Protein AF-0000000078817363 (afdb_homodimer)

Sequence (354 aa):
MKIIINKKKISNYTERVFSDIFVLKSKYIKILKTKADKSNNKSYRILFHKNNSHLTHEMMICFKKNAVVPVHKHPGKRSESYHIVEGSMDVYFFKDNGKPIGYISLSKKNNQIFYRLSSSKFHLLVPTSEYLIYHETVTGPFLSKADIIYPKWSANFNEISKINSFIKKNKNVIKKLMKIIINKKKISNYTERVFSDIFVLKSKYIKILKTKADKSNNKSYRILFHKNNSHLTHEMMICFKKNAVVPVHKHPGKRSESYHIVEGSMDVYFFKDNGKPIGYISLSKKNNQIFYRLSSSKFHLLVPTSEYLIYHETVTGPFLSKADIIYPKWSANFNEISKINSFIKKNKNVIKKL

Nearest PDB structures (foldseek):
  1znp-assembly4_D  TM=7.739E-01  e=1.906E-06  Agrobacterium fabrum str. C58
  3loi-assembly1_A  TM=6.855E-01  e=3.371E-07  Branchiostoma belcheri tsingtauense
  4yrd-assembly1_A  TM=8.209E-01  e=4.803E-06  Staphylococcus aureus subsp. aureus Mu50
  4qm9-assembly2_B  TM=6.863E-01  e=6.363E-07  Bacillus subtilis subsp. subtilis str. 168
  2zkl-assembly1_A-2  TM=8.229E-01  e=3.049E-05  Staphylococcus aureus

InterPro domains:
  IPR011051 RmlC-like cupin domain superfamily [SSF51182] (39-100)
  IPR014710 RmlC-like jelly roll fold [G3DSA:2.60.120.10] (22-111)
  IPR027565 Cupin fold metalloprotein, WbuC family [TIGR04366] (24-154)
  IPR046058 Cupin fold metalloprotein WbuC, cupin domain [PF19480] (26-100)

Foldseek 3Di:
DPPPPPPPPPPLAEEEDEDPDDDDDVVVVVVQCVSLVVHPLSKHKYWHDDDLADFKTKMKMKHFAWRWDAWKWFDDQKKKKKFWDDAKKKKWWADLVRHTPAIEIADVVVPRGMDMDGHGITMTIHGDDRMTIIMMMMGDRDDDPNRMDGHPVRVVSPTPVVVVVVCVVCVVPHYYD/DPPPPPPPPPPLAEEEDEDPDDDDDVVVVVVQCVSLVVDPLSKHKYWHDDDLADFKTKIKMKHFAWRWDAWKWFDDQKKKKKFWDDAKKKKWWADLVRHTPAIEIADVVVPRGMDMDGHGITMTIHGDDRMTIIMMMMGDRDDDPNRMDGHPVRVVSPTPVVVVVVCVVCVVPHYYD

Radius of gyration: 21.71 Å; Cα contacts (8 Å, |Δi|>4): 810; chains: 2; bounding box: 82×61×51 Å

Organism: Pelagibacter ubique (strain HTCC1062) (NCBI:txid335992)

pLDDT: mean 92.33, std 15.41, range [27.59, 98.94]

Secondary structure (DSSP, 8-state):
-----------TTEEE---SEEE--HHHHHHHHHHHHHSTTSEEEEE-SSSTT-SEEEEEEEEETT--PPPBB--TT--EEEEEEESEEEEEEE-TTS-EEEEEEEETTTTB-EEEE-S--EEEEEE-SSEEEEEEEEE----SGGGSB--GGGTTTTSHHHHHHHHHHTTTT--B-/-----------TTEEE---SEEE--HHHHHHHHHHHHHSTTSEEEEE-SSSTT-SEEEEEEEEETT--PPPBB--TT--EEEEEEESEEEEEEE-TTS-EEEEEEEETTTTB-EEEE-S--EEEEEE-SSEEEEEEEEE----SGGGSB--GGGTTTTSHHHHHHHHHHTTTT--B-

Solvent-accessible surface area (backbone atoms only — not comparable to full-atom values): 18510 Å² total; per-residue (Å²): 133,83,80,76,75,78,74,73,79,70,61,85,41,56,47,72,65,58,49,52,73,37,65,50,48,61,67,56,56,52,48,30,52,57,44,10,72,71,26,93,66,23,28,19,34,41,31,51,40,86,52,51,74,40,45,48,38,38,32,44,36,22,34,31,54,66,33,66,51,70,53,30,27,41,63,67,82,32,35,41,31,46,35,62,74,41,50,27,32,36,40,35,33,28,46,96,87,62,49,63,65,19,27,45,69,38,20,70,89,78,49,20,38,36,38,37,35,51,43,60,44,37,33,33,60,39,53,71,27,69,52,21,31,31,40,36,39,35,43,37,54,53,86,54,74,75,52,49,46,67,59,74,91,53,69,71,51,73,42,51,68,49,45,49,49,52,49,62,75,38,49,90,60,47,39,80,106,134,84,81,74,75,76,74,72,80,70,62,85,41,56,45,74,66,56,48,52,73,38,66,51,48,61,66,55,56,52,49,30,52,56,44,10,72,71,26,92,67,24,27,17,35,40,31,50,40,85,50,51,72,39,44,48,37,37,32,44,37,23,33,31,53,65,34,64,52,70,54,30,28,39,64,67,82,31,35,41,31,45,34,62,73,40,48,26,32,36,40,35,34,28,46,96,87,62,50,64,68,21,28,45,68,37,19,69,90,77,48,21,39,36,37,37,35,50,43,60,45,35,34,33,58,38,52,70,27,69,52,23,30,31,41,38,39,35,41,38,54,52,85,53,73,76,51,50,45,68,59,74,91,52,68,71,49,75,41,52,66,49,45,50,49,52,48,62,76,37,50,90,62,47,38,80,105

Structure (mmCIF, N/CA/C/O backbone):
data_AF-0000000078817363-model_v1
#
loop_
_entity.id
_entity.type
_entity.pdbx_description
1 polymer 'Glucose-6-phosphate isomerase-like protein'
#
loop_
_atom_site.group_PDB
_atom_site.id
_atom_site.type_symbol
_atom_site.label_atom_id
_atom_site.label_alt_id
_atom_site.label_comp_id
_atom_site.label_asym_id
_atom_site.label_entity_id
_atom_site.label_seq_id
_atom_site.pdbx_PDB_ins_code
_atom_site.Cartn_x
_atom_site.Cartn_y
_atom_site.Cartn_z
_atom_site.occupancy
_atom_site.B_iso_or_equiv
_atom_site.auth_seq_id
_atom_site.auth_comp_id
_atom_site.auth_asym_id
_atom_site.auth_atom_id
_atom_site.pdbx_PDB_model_num
ATOM 1 N N . MET A 1 1 ? 45.188 -21.25 5.051 1 27.97 1 MET A N 1
ATOM 2 C CA . MET A 1 1 ? 43.844 -21.359 5.605 1 27.97 1 MET A CA 1
ATOM 3 C C . MET A 1 1 ? 42.812 -20.719 4.672 1 27.97 1 MET A C 1
ATOM 5 O O . MET A 1 1 ? 42.906 -19.531 4.383 1 27.97 1 MET A O 1
ATOM 9 N N . LYS A 1 2 ? 42.281 -21.547 3.709 1 30.83 2 LYS A N 1
ATOM 10 C CA . LYS A 1 2 ? 41.469 -21.156 2.568 1 30.83 2 LYS A CA 1
ATOM 11 C C . LYS A 1 2 ? 40.125 -20.594 3.023 1 30.83 2 LYS A C 1
ATOM 13 O O . LYS A 1 2 ? 39.344 -21.266 3.711 1 30.83 2 LYS A O 1
ATOM 18 N N . ILE A 1 3 ? 40 -19.281 3.158 1 28.52 3 ILE A N 1
ATOM 19 C CA . ILE A 1 3 ? 38.781 -18.609 3.602 1 28.52 3 ILE A CA 1
ATOM 20 C C . ILE A 1 3 ? 37.625 -19.016 2.719 1 28.52 3 ILE A C 1
ATOM 22 O O . ILE A 1 3 ? 37.625 -18.781 1.51 1 28.52 3 ILE A O 1
ATOM 26 N N . ILE A 1 4 ? 36.875 -20.062 2.99 1 27.59 4 ILE A N 1
ATOM 27 C CA . ILE A 1 4 ? 35.688 -20.516 2.277 1 27.59 4 ILE A CA 1
ATOM 28 C C . ILE A 1 4 ? 34.594 -19.453 2.42 1 27.59 4 ILE A C 1
ATOM 30 O O . ILE A 1 4 ? 34.094 -19.219 3.521 1 27.59 4 ILE A O 1
ATOM 34 N N . ILE A 1 5 ? 34.625 -18.453 1.62 1 29.95 5 ILE A N 1
ATOM 35 C CA . ILE A 1 5 ? 33.531 -17.5 1.539 1 29.95 5 ILE A CA 1
ATOM 36 C C . ILE A 1 5 ? 32.219 -18.219 1.197 1 29.95 5 ILE A C 1
ATOM 38 O O . ILE A 1 5 ? 32.156 -18.922 0.181 1 29.95 5 ILE A O 1
ATOM 42 N N . ASN A 1 6 ? 31.516 -18.75 2.146 1 29.75 6 ASN A N 1
ATOM 43 C CA . ASN A 1 6 ? 30.188 -19.328 1.974 1 29.75 6 ASN A CA 1
ATOM 44 C C . ASN A 1 6 ? 29.312 -18.453 1.084 1 29.75 6 ASN A C 1
ATOM 46 O O . ASN A 1 6 ? 28.969 -17.328 1.458 1 29.75 6 ASN A O 1
ATOM 50 N N . LYS A 1 7 ? 29.422 -18.516 -0.134 1 32.06 7 LYS A N 1
ATOM 51 C CA . LYS A 1 7 ? 28.578 -17.844 -1.127 1 32.06 7 LYS A CA 1
ATOM 52 C C . LYS A 1 7 ? 27.109 -18.156 -0.897 1 32.06 7 LYS A C 1
ATOM 54 O O . LYS A 1 7 ? 26.609 -19.203 -1.316 1 32.06 7 LYS A O 1
ATOM 59 N N . LYS A 1 8 ? 26.594 -18.016 0.281 1 36.94 8 LYS A N 1
ATOM 60 C CA . LYS A 1 8 ? 25.141 -18.094 0.356 1 36.94 8 LYS A CA 1
ATOM 61 C C . LYS A 1 8 ? 24.484 -17.484 -0.874 1 36.94 8 LYS A C 1
ATOM 63 O O . LYS A 1 8 ? 24.797 -16.344 -1.241 1 36.94 8 LYS A O 1
ATOM 68 N N . LYS A 1 9 ? 23.75 -18.188 -1.74 1 37 9 LYS A N 1
ATOM 69 C CA . LYS A 1 9 ? 22.984 -17.938 -2.963 1 37 9 LYS A CA 1
ATOM 70 C C . LYS A 1 9 ? 22.078 -16.719 -2.816 1 37 9 LYS A C 1
ATOM 72 O O . LYS A 1 9 ? 21.156 -16.719 -2.012 1 37 9 LYS A O 1
ATOM 77 N N . ILE A 1 10 ? 22.406 -15.461 -2.711 1 40.78 10 ILE A N 1
ATOM 78 C CA . ILE A 1 10 ? 21.625 -14.242 -2.873 1 40.78 10 ILE A CA 1
ATOM 79 C C . ILE A 1 10 ? 20.5 -14.469 -3.895 1 40.78 10 ILE A C 1
ATOM 81 O O . ILE A 1 10 ? 20.766 -14.867 -5.031 1 40.78 10 ILE A O 1
ATOM 85 N N . SER A 1 11 ? 19.359 -14.984 -3.574 1 52.22 11 SER A N 1
ATOM 86 C CA . SER A 1 11 ? 18.312 -15.156 -4.566 1 52.22 11 SER A CA 1
ATOM 87 C C . SER A 1 11 ? 18.328 -14.039 -5.602 1 52.22 11 SER A C 1
ATOM 89 O O . SER A 1 11 ? 18.391 -12.859 -5.246 1 52.22 11 SER A O 1
ATOM 91 N N . ASN A 1 12 ? 18.766 -14.211 -6.758 1 70.38 12 ASN A N 1
ATOM 92 C CA . ASN A 1 12 ? 18.984 -13.359 -7.922 1 70.38 12 ASN A CA 1
ATOM 93 C C . ASN A 1 12 ? 17.703 -12.625 -8.328 1 70.38 12 ASN A C 1
ATOM 95 O O . ASN A 1 12 ? 17.703 -11.836 -9.266 1 70.38 12 ASN A O 1
ATOM 99 N N . TYR A 1 13 ? 16.625 -12.766 -7.391 1 90.19 13 TYR A N 1
ATOM 100 C CA . TYR A 1 13 ? 15.398 -12.172 -7.902 1 90.19 13 TYR A CA 1
ATOM 101 C C . TYR A 1 13 ? 14.812 -11.18 -6.902 1 90.19 13 TYR A C 1
ATOM 103 O O . TYR A 1 13 ? 13.656 -10.781 -7.023 1 90.19 13 TYR A O 1
ATOM 111 N N . THR A 1 14 ? 15.633 -10.914 -5.867 1 94.25 14 THR A N 1
ATOM 112 C CA . THR A 1 14 ? 15.148 -10.008 -4.836 1 94.25 14 THR A CA 1
ATOM 113 C C . THR A 1 14 ? 16.266 -9.117 -4.32 1 94.25 14 THR A C 1
ATOM 115 O O . THR A 1 14 ? 17.422 -9.555 -4.215 1 94.25 14 THR A O 1
ATOM 118 N N . GLU A 1 15 ? 16 -7.875 -4.062 1 95.25 15 GLU A N 1
ATOM 119 C CA . GLU A 1 15 ? 16.906 -6.957 -3.387 1 95.25 15 GLU A CA 1
ATOM 120 C C . GLU A 1 15 ? 16.172 -6.121 -2.342 1 95.25 15 GLU A C 1
ATOM 122 O O . GLU A 1 15 ? 15.047 -5.676 -2.576 1 95.25 15 GLU A O 1
ATOM 127 N N . ARG A 1 16 ? 16.812 -5.898 -1.215 1 96.5 16 ARG A N 1
ATOM 128 C CA . ARG A 1 16 ? 16.266 -5.016 -0.188 1 96.5 16 ARG A CA 1
ATOM 129 C C . ARG A 1 16 ? 16.906 -3.635 -0.262 1 96.5 16 ARG A C 1
ATOM 131 O O . ARG A 1 16 ? 18.141 -3.514 -0.222 1 96.5 16 ARG A O 1
ATOM 138 N N . VAL A 1 17 ? 16.109 -2.6 -0.452 1 95.5 17 VAL A N 1
ATOM 139 C CA . VAL A 1 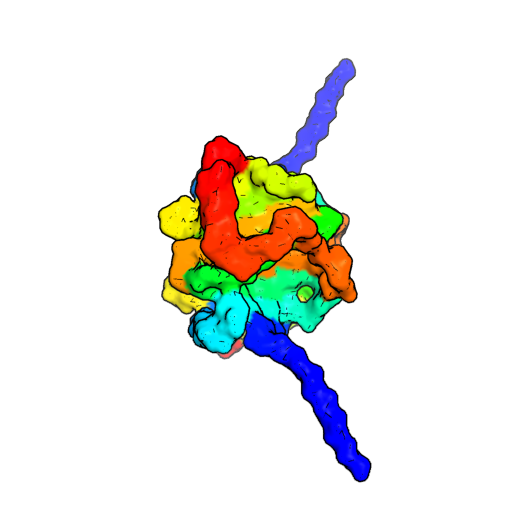17 ? 16.594 -1.227 -0.525 1 95.5 17 VAL A CA 1
ATOM 140 C C . VAL A 1 17 ? 16.031 -0.414 0.639 1 95.5 17 VAL A C 1
ATOM 142 O O . VAL A 1 17 ? 15.414 0.636 0.431 1 95.5 17 VAL A O 1
ATOM 145 N N . PHE A 1 18 ? 16.359 -0.751 1.776 1 96.31 18 PHE A N 1
ATOM 146 C CA . PHE A 1 18 ? 15.844 -0.1 2.973 1 96.31 18 PHE A CA 1
ATOM 147 C C . PHE A 1 18 ? 16.484 1.265 3.172 1 96.31 18 PHE A C 1
ATOM 149 O O . PHE A 1 18 ? 17.703 1.406 3.039 1 96.31 18 PHE A O 1
ATOM 156 N N . SER A 1 19 ? 15.75 2.279 3.473 1 96.38 19 SER A N 1
ATOM 157 C CA . SER A 1 19 ? 16.156 3.611 3.906 1 96.38 19 SER A CA 1
ATOM 158 C C . SER A 1 19 ? 15.086 4.258 4.781 1 96.38 19 SER A C 1
ATOM 160 O O . SER A 1 19 ? 13.938 3.826 4.777 1 96.38 19 SER A O 1
ATOM 162 N N . ASP A 1 20 ? 15.438 5.234 5.539 1 96.62 20 ASP A N 1
ATOM 163 C CA . ASP A 1 20 ? 14.469 5.926 6.387 1 96.62 20 ASP A CA 1
ATOM 164 C C . ASP A 1 20 ? 13.359 6.559 5.547 1 96.62 20 ASP A C 1
ATOM 166 O O . ASP A 1 20 ? 12.18 6.402 5.855 1 96.62 20 ASP A O 1
ATOM 170 N N . ILE A 1 21 ? 13.773 7.266 4.543 1 97.5 21 ILE A N 1
ATOM 171 C CA . ILE A 1 21 ? 12.859 7.832 3.559 1 97.5 21 ILE A CA 1
ATOM 172 C C . ILE A 1 21 ? 13.164 7.25 2.18 1 97.5 21 ILE A C 1
ATOM 174 O O . ILE A 1 21 ? 14.211 7.531 1.598 1 97.5 21 ILE A O 1
ATOM 178 N N . PHE A 1 22 ? 12.273 6.453 1.663 1 97.81 22 PHE A N 1
ATOM 179 C CA . PHE A 1 22 ? 12.453 5.883 0.333 1 97.81 22 PHE A CA 1
ATOM 180 C C . PHE A 1 22 ? 11.461 6.492 -0.653 1 97.81 22 PHE A C 1
ATOM 182 O O . PHE A 1 22 ? 10.273 6.621 -0.349 1 97.81 22 PHE A O 1
ATOM 189 N N . VAL A 1 23 ? 11.891 6.84 -1.771 1 97.06 23 VAL A N 1
ATOM 190 C CA . VAL A 1 23 ? 11.039 7.297 -2.865 1 97.06 23 VAL A CA 1
ATOM 191 C C . VAL A 1 23 ? 11.25 6.418 -4.09 1 97.06 23 VAL A C 1
ATOM 193 O O . VAL A 1 23 ? 12.391 6.168 -4.492 1 97.06 23 VAL A O 1
ATOM 196 N N . LEU A 1 24 ? 10.227 5.934 -4.637 1 96 24 LEU A N 1
ATOM 197 C CA . LEU A 1 24 ? 10.32 5.137 -5.855 1 96 24 LEU A CA 1
ATOM 198 C C . LEU A 1 24 ? 10.625 6.016 -7.062 1 96 24 LEU A C 1
ATOM 200 O O . LEU A 1 24 ? 9.711 6.562 -7.684 1 96 24 LEU A O 1
ATOM 204 N N . LYS A 1 25 ? 11.805 6.0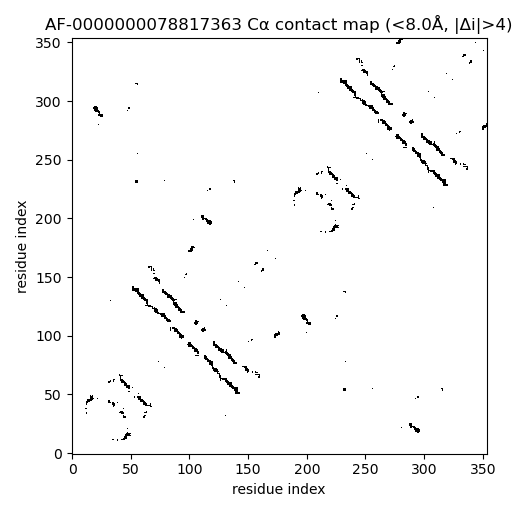74 -7.406 1 94.19 25 LYS A N 1
ATOM 205 C CA .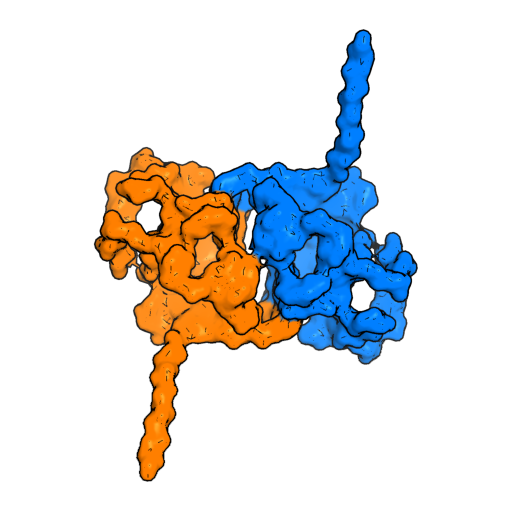 LYS A 1 25 ? 12.219 6.805 -8.602 1 94.19 25 LYS A CA 1
ATOM 206 C C . LYS A 1 25 ? 12.078 5.945 -9.852 1 94.19 25 LYS A C 1
ATOM 208 O O . LYS A 1 25 ? 12.016 4.715 -9.766 1 94.19 25 LYS A O 1
ATOM 213 N N . SER A 1 26 ? 12.094 6.566 -10.977 1 94.06 26 SER A N 1
ATOM 214 C CA . SER A 1 26 ? 11.906 5.895 -12.258 1 94.06 26 SER A CA 1
ATOM 215 C C . SER A 1 26 ? 13 4.867 -12.508 1 94.06 26 SER A C 1
ATOM 217 O O . SER A 1 26 ? 12.773 3.855 -13.172 1 94.06 26 SER A O 1
ATOM 219 N N . LYS A 1 27 ? 14.133 5.137 -11.992 1 94.56 27 LYS A N 1
ATOM 220 C CA . LYS A 1 27 ? 15.242 4.207 -12.188 1 94.56 27 LYS A CA 1
ATOM 221 C C . LYS A 1 27 ? 14.906 2.822 -11.641 1 94.56 27 LYS A C 1
ATOM 223 O O . LYS A 1 27 ? 15.336 1.81 -12.195 1 94.56 27 LYS A O 1
ATOM 228 N N . TYR A 1 28 ? 14.164 2.777 -10.602 1 95.69 28 TYR A N 1
ATOM 229 C CA . TYR A 1 28 ? 13.82 1.495 -10 1 95.69 28 TYR A CA 1
ATOM 230 C C . TYR A 1 28 ? 12.859 0.713 -10.891 1 95.69 28 TYR A C 1
ATOM 232 O O . TYR A 1 28 ? 12.906 -0.519 -10.93 1 95.69 28 TYR A O 1
ATOM 240 N N . ILE A 1 29 ? 12.023 1.437 -11.602 1 96.81 29 ILE A N 1
ATOM 241 C CA . ILE A 1 29 ? 11.133 0.783 -12.555 1 96.81 29 ILE A CA 1
ATOM 242 C C . ILE A 1 29 ? 11.945 0.113 -13.656 1 96.81 29 ILE A C 1
ATOM 244 O O . ILE A 1 29 ? 11.68 -1.03 -14.031 1 96.81 29 ILE A O 1
ATOM 248 N N . LYS A 1 30 ? 12.93 0.814 -14.125 1 96.75 30 LYS A N 1
ATOM 249 C CA . LYS A 1 30 ? 13.812 0.269 -15.148 1 96.75 30 LYS A CA 1
ATOM 250 C C . LYS A 1 30 ? 14.578 -0.947 -14.625 1 96.75 30 LYS A C 1
ATOM 252 O O . LYS A 1 30 ? 14.688 -1.959 -15.32 1 96.75 30 LYS A O 1
ATOM 257 N N . ILE A 1 31 ? 15.039 -0.845 -13.43 1 96.94 31 ILE A N 1
ATOM 258 C CA . ILE A 1 31 ? 15.789 -1.934 -12.805 1 96.94 31 ILE A CA 1
ATOM 259 C C . ILE A 1 31 ? 14.891 -3.16 -12.672 1 96.94 31 ILE A C 1
ATOM 261 O O . ILE A 1 31 ? 15.305 -4.277 -12.984 1 96.94 31 ILE A O 1
ATOM 265 N N . LEU A 1 32 ? 13.703 -2.979 -12.25 1 98.06 32 LEU A N 1
ATOM 266 C CA . LEU A 1 32 ? 12.75 -4.066 -12.078 1 98.06 32 LEU A CA 1
ATOM 267 C C . LEU A 1 32 ? 12.531 -4.816 -13.383 1 98.06 32 LEU A C 1
ATOM 269 O O . LEU A 1 32 ? 12.625 -6.047 -13.422 1 98.06 32 LEU A O 1
ATOM 273 N N . LYS A 1 33 ? 12.312 -4.07 -14.414 1 97.75 33 LYS A N 1
ATOM 274 C CA . LYS A 1 33 ? 12.047 -4.684 -15.711 1 97.75 33 LYS A CA 1
ATOM 275 C C . LYS A 1 33 ? 13.281 -5.414 -16.234 1 97.75 33 LYS A C 1
ATOM 277 O O . LYS A 1 33 ? 13.195 -6.566 -16.656 1 97.75 33 LYS A O 1
ATOM 282 N N . THR A 1 34 ? 14.422 -4.789 -16.141 1 97.81 34 THR A N 1
ATOM 283 C CA . THR A 1 34 ? 15.664 -5.359 -16.641 1 97.81 34 THR A CA 1
ATOM 284 C C . THR A 1 34 ? 16.016 -6.648 -15.898 1 97.81 34 THR A C 1
ATOM 286 O O . THR A 1 34 ? 16.375 -7.652 -16.516 1 97.81 34 THR A O 1
ATOM 289 N N . LYS A 1 35 ? 15.875 -6.625 -14.633 1 97.56 35 LYS A N 1
ATOM 290 C CA . LYS A 1 35 ? 16.234 -7.789 -13.828 1 97.56 35 LYS A CA 1
ATOM 291 C C . LYS A 1 35 ? 15.211 -8.906 -13.992 1 97.56 35 LYS A C 1
ATOM 293 O O . LYS A 1 35 ? 15.57 -10.086 -14 1 97.56 35 LYS A O 1
ATOM 298 N N . ALA A 1 36 ? 13.969 -8.555 -14.102 1 97.5 36 ALA A N 1
ATOM 299 C CA . ALA A 1 36 ? 12.953 -9.57 -14.367 1 97.5 36 ALA A CA 1
ATOM 300 C C . ALA A 1 36 ? 13.219 -10.273 -15.695 1 97.5 36 ALA A C 1
ATOM 302 O O . ALA A 1 36 ? 13.062 -11.492 -15.805 1 97.5 36 ALA A O 1
ATOM 303 N N . ASP A 1 37 ? 13.656 -9.523 -16.688 1 96.5 37 ASP A N 1
ATOM 304 C CA . ASP A 1 37 ? 13.977 -10.07 -18 1 96.5 37 ASP A CA 1
ATOM 305 C C . ASP A 1 37 ? 15.094 -11.102 -17.922 1 96.5 37 ASP A C 1
ATOM 307 O O . ASP A 1 37 ? 15.125 -12.055 -18.688 1 96.5 37 ASP A O 1
ATOM 311 N N . LYS A 1 38 ? 15.953 -10.914 -16.984 1 95.38 38 LYS A N 1
ATOM 312 C CA . LYS A 1 38 ? 17.156 -11.742 -16.906 1 95.38 38 LYS A CA 1
ATOM 313 C C . LYS A 1 38 ? 16.969 -12.875 -15.906 1 95.38 38 LYS A C 1
ATOM 315 O O . LYS A 1 38 ? 17.828 -13.758 -15.797 1 95.38 38 LYS A O 1
ATOM 320 N N . SER A 1 39 ? 15.93 -12.789 -15.203 1 94.38 39 SER A N 1
ATOM 321 C CA . SER A 1 39 ? 15.727 -13.773 -14.148 1 94.38 39 SER A CA 1
ATOM 322 C C . SER A 1 39 ? 15.141 -15.07 -14.703 1 94.38 39 SER A C 1
ATOM 324 O O . SER A 1 39 ? 14.383 -15.047 -15.672 1 94.38 39 SER A O 1
ATOM 326 N N . ASN A 1 40 ? 15.406 -16.156 -14.07 1 90.94 40 ASN A N 1
ATOM 327 C CA . ASN A 1 40 ? 14.914 -17.469 -14.5 1 90.94 40 ASN A CA 1
ATOM 328 C C . ASN A 1 40 ? 13.414 -17.609 -14.258 1 90.94 40 ASN A C 1
ATOM 330 O O . ASN A 1 40 ? 12.703 -18.25 -15.039 1 90.94 40 ASN A O 1
ATOM 334 N N . ASN A 1 41 ? 12.93 -16.984 -13.25 1 91.38 41 ASN A N 1
ATOM 335 C CA . ASN A 1 41 ? 11.516 -17.125 -12.898 1 91.38 41 ASN A CA 1
ATOM 336 C C . ASN A 1 41 ? 10.688 -15.977 -13.469 1 91.38 41 ASN A C 1
ATOM 338 O O . ASN A 1 41 ? 9.508 -15.836 -13.141 1 91.38 41 ASN A O 1
ATOM 342 N N . LYS A 1 42 ? 11.367 -15.07 -14.219 1 95.69 42 LYS A N 1
ATOM 343 C CA . LYS A 1 42 ? 10.703 -13.992 -14.953 1 95.69 42 LYS A CA 1
ATOM 344 C C . LYS A 1 42 ? 10.109 -12.961 -14 1 95.69 42 LYS A C 1
ATOM 346 O O . LYS A 1 42 ? 9.031 -12.422 -14.258 1 95.69 42 LYS A O 1
ATOM 351 N N . SER A 1 43 ? 10.789 -12.812 -12.859 1 97.31 43 SER A N 1
ATOM 352 C CA . SER A 1 43 ? 10.297 -11.852 -11.875 1 97.31 43 SER A CA 1
ATOM 353 C C . SER A 1 43 ? 11.453 -11.211 -11.109 1 97.31 43 SER A C 1
ATOM 355 O O . SER A 1 43 ? 12.578 -11.703 -11.141 1 97.31 43 SER A O 1
ATOM 357 N N . TYR A 1 44 ? 11.188 -10.125 -10.562 1 97.94 44 TYR A N 1
ATOM 358 C CA . TYR A 1 44 ? 12.109 -9.453 -9.656 1 97.94 44 TYR A CA 1
ATOM 359 C C . TYR A 1 44 ? 11.359 -8.578 -8.664 1 97.94 44 TYR A C 1
ATOM 361 O O . TYR A 1 44 ? 10.32 -7.996 -9 1 97.94 44 TYR A O 1
ATOM 369 N N . ARG A 1 45 ? 11.883 -8.531 -7.465 1 98.12 45 ARG A N 1
ATOM 370 C CA . ARG A 1 45 ? 11.195 -7.723 -6.465 1 98.12 45 ARG A CA 1
ATOM 371 C C . ARG A 1 45 ? 12.18 -6.887 -5.656 1 98.12 45 ARG A C 1
ATOM 373 O O . ARG A 1 45 ? 13.297 -7.332 -5.387 1 98.12 45 ARG A O 1
ATOM 380 N N . ILE A 1 46 ? 11.805 -5.723 -5.324 1 98 46 ILE A N 1
ATOM 381 C CA . ILE A 1 46 ? 12.508 -4.816 -4.422 1 98 46 ILE A CA 1
ATOM 382 C C . ILE A 1 46 ? 11.742 -4.707 -3.105 1 98 46 ILE A C 1
ATOM 384 O O . ILE A 1 46 ? 10.547 -4.398 -3.1 1 98 46 ILE A O 1
ATOM 388 N N . LEU A 1 47 ? 12.422 -4.965 -1.998 1 98.12 47 LEU A N 1
ATOM 389 C CA . LEU A 1 47 ? 11.82 -4.926 -0.669 1 98.12 47 LEU A CA 1
ATOM 390 C C . LEU A 1 47 ? 12.148 -3.613 0.036 1 98.12 47 LEU A C 1
ATOM 392 O O . LEU A 1 47 ? 13.305 -3.189 0.065 1 98.12 47 LEU A O 1
ATOM 396 N N . PHE A 1 48 ? 11.117 -3.029 0.686 1 98.31 48 PHE A N 1
ATOM 397 C CA . PHE A 1 48 ? 11.32 -1.724 1.302 1 98.31 48 PHE A CA 1
ATOM 398 C C . PHE A 1 48 ? 11.445 -1.854 2.814 1 98.31 48 PHE A C 1
ATOM 400 O O . PHE A 1 48 ? 11.883 -0.917 3.488 1 98.31 48 PHE A O 1
ATOM 407 N N . HIS A 1 49 ? 10.969 -2.973 3.377 1 97.81 49 HIS A N 1
ATOM 408 C CA . HIS A 1 49 ? 11 -3.152 4.824 1 97.81 49 HIS A CA 1
ATOM 409 C C . HIS A 1 49 ? 12.383 -3.588 5.301 1 97.81 49 HIS A C 1
ATOM 411 O O . HIS A 1 49 ? 13.133 -4.219 4.551 1 97.81 49 HIS A O 1
ATOM 417 N N . LYS A 1 50 ? 12.68 -3.312 6.527 1 96.56 50 LYS A N 1
ATOM 418 C CA . LYS A 1 50 ? 14.031 -3.443 7.078 1 96.56 50 LYS A CA 1
ATOM 419 C C . LYS A 1 50 ? 14.461 -4.906 7.125 1 96.56 50 LYS A C 1
ATOM 421 O O . LYS A 1 50 ? 15.625 -5.223 6.844 1 96.56 50 LYS A O 1
ATOM 426 N N . ASN A 1 51 ? 13.625 -5.754 7.566 1 96.56 51 ASN A N 1
ATOM 427 C CA . ASN A 1 51 ? 13.898 -7.184 7.699 1 96.56 51 ASN A CA 1
ATOM 428 C C . ASN A 1 51 ? 12.609 -7.992 7.793 1 96.56 51 ASN A C 1
ATOM 430 O O . ASN A 1 51 ? 11.516 -7.43 7.73 1 96.56 51 ASN A O 1
ATOM 434 N N . ASN A 1 52 ? 12.781 -9.242 7.953 1 96.5 52 ASN A N 1
ATOM 435 C CA . ASN A 1 52 ? 11.625 -10.133 7.898 1 96.5 52 ASN A CA 1
ATOM 436 C C . ASN A 1 52 ? 10.789 -10.039 9.172 1 96.5 52 ASN A C 1
ATOM 438 O O . ASN A 1 52 ? 9.664 -10.531 9.219 1 96.5 52 ASN A O 1
ATOM 442 N N . SER A 1 53 ? 11.258 -9.391 10.188 1 96.75 53 SER A N 1
ATOM 443 C CA . SER A 1 53 ? 10.531 -9.273 11.453 1 96.75 53 SER A CA 1
ATOM 444 C C . SER A 1 53 ? 9.609 -8.062 11.453 1 96.75 53 SER A C 1
ATOM 446 O O . SER A 1 53 ? 8.758 -7.926 12.336 1 96.75 53 SER A O 1
ATOM 448 N N . HIS A 1 54 ? 9.812 -7.184 10.484 1 97.25 54 HIS A N 1
ATOM 449 C CA . HIS A 1 54 ? 8.953 -6.008 10.43 1 97.25 54 HIS A CA 1
ATOM 450 C C . HIS A 1 54 ? 7.492 -6.402 10.25 1 97.25 54 HIS A C 1
ATOM 452 O O . HIS A 1 54 ? 7.188 -7.363 9.539 1 97.25 54 HIS A O 1
ATOM 458 N N . LEU A 1 55 ? 6.617 -5.574 10.703 1 97.38 55 LEU A N 1
ATOM 459 C CA . LEU A 1 55 ? 5.211 -5.953 10.766 1 97.38 55 LEU A CA 1
ATOM 460 C C . LEU A 1 55 ? 4.488 -5.59 9.477 1 97.38 55 LEU A C 1
ATOM 462 O O . LEU A 1 55 ? 3.387 -6.078 9.219 1 97.38 55 LEU A O 1
ATOM 466 N N . THR A 1 56 ? 5.031 -4.73 8.734 1 98.44 56 THR A N 1
ATOM 467 C CA . THR A 1 56 ? 4.461 -4.352 7.445 1 98.44 56 THR A CA 1
ATOM 468 C C . THR A 1 56 ? 5.492 -4.512 6.332 1 98.44 56 THR A C 1
ATOM 470 O O . THR A 1 56 ? 6.469 -3.76 6.27 1 98.44 56 THR A O 1
ATOM 473 N N . HIS A 1 57 ? 5.281 -5.465 5.516 1 98.56 57 HIS A N 1
ATOM 474 C CA . HIS A 1 57 ? 6.152 -5.699 4.367 1 98.56 57 HIS A CA 1
ATOM 475 C C . HIS A 1 57 ? 5.617 -5.008 3.119 1 98.56 57 HIS A C 1
ATOM 477 O O . HIS A 1 57 ? 4.465 -5.223 2.73 1 98.56 57 HIS A O 1
ATOM 483 N N . GLU A 1 58 ? 6.398 -4.172 2.559 1 98.81 58 GLU A N 1
ATOM 484 C CA . GLU A 1 58 ? 6.086 -3.535 1.282 1 98.81 58 GLU A CA 1
ATOM 485 C C . GLU A 1 58 ? 7.176 -3.803 0.249 1 98.81 58 GLU A C 1
ATOM 487 O O . GLU A 1 58 ? 8.367 -3.756 0.568 1 98.81 58 GLU A O 1
ATOM 492 N N . MET A 1 59 ? 6.723 -4.086 -0.962 1 98.69 59 MET A N 1
ATOM 493 C CA . MET A 1 59 ? 7.648 -4.43 -2.041 1 98.69 59 MET A CA 1
ATOM 494 C C . MET A 1 59 ? 7.094 -3.988 -3.391 1 98.69 59 MET A C 1
ATOM 496 O O . MET A 1 59 ? 5.879 -3.871 -3.562 1 98.69 59 MET A O 1
ATOM 500 N N . MET A 1 60 ? 7.965 -3.67 -4.211 1 98.69 60 MET A N 1
ATOM 501 C CA . MET A 1 60 ? 7.652 -3.479 -5.625 1 98.69 60 MET A CA 1
ATOM 502 C C . MET A 1 60 ? 8.07 -4.695 -6.445 1 98.69 60 MET A C 1
ATOM 504 O O . MET A 1 60 ? 9.227 -5.125 -6.383 1 98.69 60 MET A O 1
ATOM 508 N N . ILE A 1 61 ? 7.152 -5.258 -7.207 1 98.69 61 ILE A N 1
ATOM 509 C CA . ILE A 1 61 ? 7.41 -6.512 -7.902 1 98.69 61 ILE A CA 1
ATOM 510 C C . ILE A 1 61 ? 7.145 -6.34 -9.398 1 98.69 61 ILE A C 1
ATOM 512 O O . ILE A 1 61 ? 6.164 -5.703 -9.789 1 98.69 61 ILE A O 1
ATOM 516 N N . CYS A 1 62 ? 7.992 -6.898 -10.172 1 98.69 62 CYS A N 1
ATOM 517 C CA . CYS A 1 62 ? 7.801 -6.98 -11.617 1 98.69 62 CYS A CA 1
ATOM 518 C C . CYS A 1 62 ? 7.691 -8.43 -12.07 1 98.69 62 CYS A C 1
ATOM 520 O O . CYS A 1 62 ? 8.531 -9.258 -11.727 1 98.69 62 CYS A O 1
ATOM 522 N N . PHE A 1 63 ? 6.68 -8.688 -12.797 1 98.44 63 PHE A N 1
ATOM 523 C CA . PHE A 1 63 ? 6.52 -9.961 -13.477 1 98.44 63 PHE A CA 1
ATOM 524 C C . PHE A 1 63 ? 6.477 -9.766 -14.992 1 98.44 63 PHE A C 1
ATOM 526 O O . PHE A 1 63 ? 5.848 -8.828 -15.484 1 98.44 63 PHE A O 1
ATOM 533 N N . LYS A 1 64 ? 7.148 -10.609 -15.688 1 97.12 64 LYS A N 1
ATOM 534 C CA . LYS A 1 64 ? 6.918 -10.719 -17.125 1 97.12 64 LYS A CA 1
ATOM 535 C C . LYS A 1 64 ? 5.656 -11.531 -17.422 1 97.12 64 LYS A C 1
ATOM 537 O O . LYS A 1 64 ? 5.18 -12.281 -16.562 1 97.12 64 LYS A O 1
ATOM 542 N N . LYS A 1 65 ? 5.445 -11.328 -18.734 1 91.69 65 LYS A N 1
ATOM 543 C CA . LYS A 1 65 ? 4.305 -12.133 -19.172 1 91.69 65 LYS A CA 1
ATOM 544 C C . LYS A 1 65 ? 4.613 -13.625 -19.078 1 91.69 65 LYS A C 1
ATOM 546 O O . LYS A 1 65 ? 5.742 -14.047 -19.328 1 91.69 65 LYS A O 1
ATOM 551 N N . ASN A 1 66 ? 3.916 -14.578 -18.516 1 90 66 ASN A N 1
ATOM 552 C CA . ASN A 1 66 ? 4.02 -16.031 -18.422 1 90 66 ASN A CA 1
ATOM 553 C C . ASN A 1 66 ? 4.668 -16.469 -17.109 1 90 66 ASN A C 1
ATOM 555 O O . ASN A 1 66 ? 4.906 -17.656 -16.891 1 90 66 ASN A O 1
ATOM 559 N N . ALA A 1 67 ? 5.176 -15.375 -16.406 1 95.31 67 ALA A N 1
ATOM 560 C CA . ALA A 1 67 ? 5.613 -15.758 -15.07 1 95.31 67 ALA A CA 1
ATOM 561 C C . ALA A 1 67 ? 4.535 -16.562 -14.352 1 95.31 67 ALA A C 1
ATOM 563 O O . ALA A 1 67 ? 3.342 -16.297 -14.516 1 95.31 67 ALA A O 1
ATOM 564 N N . VAL A 1 68 ? 4.992 -17.531 -13.656 1 95.62 68 VAL A N 1
ATOM 565 C CA . VAL A 1 68 ? 4.07 -18.359 -12.875 1 95.62 68 VAL A CA 1
ATOM 566 C C . VAL A 1 68 ? 4.316 -18.141 -11.391 1 95.62 68 VAL A C 1
ATOM 568 O O . VAL A 1 68 ? 5.414 -18.391 -10.891 1 95.62 68 VAL A O 1
ATOM 571 N N . VAL A 1 69 ? 3.322 -17.641 -10.711 1 94.31 69 VAL A N 1
ATOM 572 C CA . VAL A 1 69 ? 3.318 -17.516 -9.258 1 94.31 69 VAL A CA 1
ATOM 573 C C . VAL A 1 69 ? 2.529 -18.672 -8.633 1 94.31 69 VAL A C 1
ATOM 575 O O . VAL A 1 69 ? 1.365 -18.891 -8.977 1 94.31 69 VAL A O 1
ATOM 578 N N . PRO A 1 70 ? 3.139 -19.406 -7.773 1 96.31 70 PRO A N 1
ATOM 579 C CA . PRO A 1 70 ? 2.395 -20.516 -7.176 1 96.31 70 PRO A CA 1
ATOM 580 C C . PRO A 1 70 ? 1.163 -20.047 -6.398 1 96.31 70 PRO A C 1
ATOM 582 O O . PRO A 1 70 ? 1.201 -19 -5.742 1 96.31 70 PRO A O 1
ATOM 585 N N . VAL A 1 71 ? 0.114 -20.859 -6.496 1 98.06 71 VAL A N 1
ATOM 586 C CA . VAL A 1 71 ? -1.033 -20.609 -5.629 1 98.06 71 VAL A CA 1
ATOM 587 C C . VAL A 1 71 ? -0.592 -20.672 -4.168 1 98.06 71 VAL A C 1
ATOM 589 O O . VAL A 1 71 ? 0.161 -21.562 -3.77 1 98.06 71 VAL A O 1
ATOM 592 N N . HIS A 1 72 ? -1.082 -19.719 -3.369 1 98.44 72 HIS A N 1
ATOM 593 C CA . HIS A 1 72 ? -0.687 -19.719 -1.965 1 98.44 72 HIS A CA 1
ATOM 594 C C . HIS A 1 72 ? -1.676 -18.938 -1.112 1 98.44 72 HIS A C 1
ATOM 596 O O . HIS A 1 72 ? -2.604 -18.312 -1.641 1 98.44 72 HIS A O 1
ATOM 602 N N . LYS A 1 73 ? -1.546 -19.031 0.144 1 98.25 73 LYS A N 1
ATOM 603 C CA . LYS A 1 73 ? -2.227 -18.156 1.095 1 98.25 73 LYS A CA 1
ATOM 604 C C . LYS A 1 73 ? -1.341 -17.875 2.303 1 98.25 73 LYS A C 1
ATOM 606 O O . LYS A 1 73 ? -0.382 -18.594 2.568 1 98.25 73 LYS A O 1
ATOM 611 N N . HIS A 1 74 ? -1.533 -16.766 2.867 1 97.31 74 HIS A N 1
ATOM 612 C CA . HIS A 1 74 ? -0.929 -16.453 4.156 1 97.31 74 HIS A CA 1
ATOM 613 C C . HIS A 1 74 ? -1.867 -16.797 5.305 1 97.31 74 HIS A C 1
ATOM 615 O O . HIS A 1 74 ? -3.01 -16.328 5.344 1 97.31 74 HIS A O 1
ATOM 621 N N . PRO A 1 75 ? -1.428 -17.578 6.258 1 95.44 75 PRO A N 1
ATOM 622 C CA . PRO A 1 75 ? -2.314 -18.016 7.34 1 95.44 75 PRO A CA 1
ATOM 623 C C . PRO A 1 75 ? -2.613 -16.891 8.336 1 95.44 75 PRO A C 1
ATOM 625 O O . PRO A 1 75 ? -1.891 -15.898 8.383 1 95.44 75 PRO A O 1
ATOM 628 N N . GLY A 1 76 ? -3.703 -17.078 9.078 1 92.25 76 GLY A N 1
ATOM 629 C CA . GLY A 1 76 ? -4.051 -16.141 10.148 1 92.25 76 GLY A CA 1
ATOM 630 C C . GLY A 1 76 ? -4.781 -14.914 9.648 1 92.25 76 GLY A C 1
ATOM 631 O O . GLY A 1 76 ? -5.613 -15 8.742 1 92.25 76 GLY A O 1
ATOM 632 N N . LYS A 1 77 ? -4.512 -13.781 10.297 1 91.75 77 LYS A N 1
ATOM 633 C CA . LYS A 1 77 ? -5.246 -12.547 10.023 1 91.75 77 LYS A CA 1
ATOM 634 C C . LYS A 1 77 ? -4.434 -11.602 9.148 1 91.75 77 LYS A C 1
ATOM 636 O O . LYS A 1 77 ? -4.684 -10.391 9.133 1 91.75 77 LYS A O 1
ATOM 641 N N . ARG A 1 78 ? -3.561 -12.172 8.43 1 96.31 78 ARG A N 1
ATOM 642 C CA . ARG A 1 78 ? -2.713 -11.336 7.586 1 96.31 78 ARG A CA 1
ATOM 643 C C . ARG A 1 78 ? -3.496 -10.781 6.402 1 96.31 78 ARG A C 1
ATOM 645 O O . ARG A 1 78 ? -4.352 -11.469 5.84 1 96.31 78 ARG A O 1
ATOM 652 N N . SER A 1 79 ? -3.176 -9.586 6.098 1 98.44 79 SER A N 1
ATOM 653 C CA . SER A 1 79 ? -3.711 -9.008 4.871 1 98.44 79 SER A CA 1
ATOM 654 C C . SER A 1 79 ? -2.65 -8.945 3.777 1 98.44 79 SER A C 1
ATOM 656 O O . SER A 1 79 ? -1.452 -8.938 4.066 1 98.44 79 SER A O 1
ATOM 658 N N . GLU A 1 80 ? -3.055 -8.953 2.551 1 98.75 80 GLU A N 1
ATOM 659 C CA . GLU A 1 80 ? -2.227 -8.766 1.363 1 98.75 80 GLU A CA 1
ATOM 660 C C . GLU A 1 80 ? -2.93 -7.883 0.334 1 98.75 80 GLU A C 1
ATOM 662 O O . GLU A 1 80 ? -4.094 -8.117 -0.002 1 98.75 80 GLU A O 1
ATOM 667 N N . SER A 1 81 ? -2.275 -6.871 -0.11 1 98.94 81 SER A N 1
ATOM 668 C CA . SER A 1 81 ? -2.895 -5.992 -1.098 1 98.94 81 SER A CA 1
ATOM 669 C C . SER A 1 81 ? -1.973 -5.766 -2.291 1 98.94 81 SER A C 1
ATOM 671 O O . SER A 1 81 ? -0.754 -5.914 -2.178 1 98.94 81 SER A O 1
ATOM 673 N N . TYR A 1 82 ? -2.555 -5.504 -3.426 1 98.94 82 TYR A N 1
ATOM 674 C CA . TYR A 1 82 ? -1.861 -5.148 -4.66 1 98.94 82 TYR A CA 1
ATOM 675 C C . TYR A 1 82 ? -2.322 -3.789 -5.176 1 98.94 82 TYR A C 1
ATOM 677 O O . TYR A 1 82 ? -3.523 -3.533 -5.277 1 98.94 82 TYR A O 1
ATOM 685 N N . HIS A 1 83 ? -1.424 -2.924 -5.449 1 98.88 83 HIS A N 1
ATOM 686 C CA . HIS A 1 83 ? -1.673 -1.633 -6.078 1 98.88 83 HIS A CA 1
ATOM 687 C C . HIS A 1 83 ? -0.883 -1.489 -7.375 1 98.88 83 HIS A C 1
ATOM 689 O O . HIS A 1 83 ? 0.346 -1.396 -7.352 1 98.88 83 HIS A O 1
ATOM 695 N N . ILE A 1 84 ? -1.567 -1.379 -8.469 1 98.5 84 ILE A N 1
ATOM 696 C CA . ILE A 1 84 ? -0.962 -1.412 -9.797 1 98.5 84 ILE A CA 1
ATOM 697 C C . ILE A 1 84 ? -0.105 -0.166 -10 1 98.5 84 ILE A C 1
ATOM 699 O O . ILE A 1 84 ? -0.528 0.947 -9.68 1 98.5 84 ILE A O 1
ATOM 703 N N . VAL A 1 85 ? 1.029 -0.398 -10.484 1 97.88 85 VAL A N 1
ATOM 704 C CA . VAL A 1 85 ? 1.902 0.676 -10.945 1 97.88 85 VAL A CA 1
ATOM 705 C C . VAL A 1 85 ? 1.92 0.706 -12.477 1 97.88 85 VAL A C 1
ATOM 707 O O . VAL A 1 85 ? 1.75 1.765 -13.086 1 97.88 85 VAL A O 1
ATOM 710 N N . GLU A 1 86 ? 2.109 -0.437 -13.086 1 97.31 86 GLU A N 1
ATOM 711 C CA . GLU A 1 86 ? 2.145 -0.613 -14.539 1 97.31 86 GLU A CA 1
ATOM 712 C C . GLU A 1 86 ? 1.638 -1.997 -14.938 1 97.31 86 GLU A C 1
ATOM 714 O O . GLU A 1 86 ? 1.933 -2.988 -14.266 1 97.31 86 GLU A O 1
ATOM 719 N N . GLY A 1 87 ? 0.879 -2.018 -16.031 1 98.25 87 GLY A N 1
ATOM 720 C CA . GLY A 1 87 ? 0.418 -3.289 -16.562 1 98.25 87 GLY A CA 1
ATOM 721 C C . GLY A 1 87 ? -0.883 -3.76 -15.938 1 98.25 87 GLY A C 1
ATOM 722 O O . GLY A 1 87 ? -1.724 -2.945 -15.555 1 98.25 87 GLY A O 1
ATOM 723 N N . SER A 1 88 ? -1.085 -5.129 -16.031 1 98.62 88 SER A N 1
ATOM 724 C CA . SER A 1 88 ? -2.363 -5.688 -15.602 1 98.62 88 SER A CA 1
ATOM 725 C C . SER A 1 88 ? -2.199 -7.121 -15.102 1 98.62 88 SER A C 1
ATOM 727 O O . SER A 1 88 ? -1.199 -7.777 -15.398 1 98.62 88 SER A O 1
ATOM 729 N N . MET A 1 89 ? -3.197 -7.559 -14.344 1 98.44 89 MET A N 1
ATOM 730 C CA . MET A 1 89 ? -3.213 -8.922 -13.82 1 98.44 89 MET A CA 1
ATOM 731 C C . MET A 1 89 ? -4.641 -9.375 -13.531 1 98.44 89 MET A C 1
ATOM 733 O O . MET A 1 89 ? -5.543 -8.547 -13.391 1 98.44 89 MET A O 1
ATOM 737 N N . ASP A 1 90 ? -4.77 -10.625 -13.477 1 98.12 90 ASP A N 1
ATOM 738 C CA . ASP A 1 90 ? -5.918 -11.266 -12.844 1 98.12 90 ASP A CA 1
ATOM 739 C C . ASP A 1 90 ? -5.512 -11.969 -11.555 1 98.12 90 ASP A C 1
ATOM 741 O O . ASP A 1 90 ? -4.402 -12.5 -11.445 1 98.12 90 ASP A O 1
ATOM 745 N N . VAL A 1 91 ? -6.387 -11.93 -10.578 1 98.62 91 VAL A N 1
ATOM 746 C CA . VAL A 1 91 ? -6.199 -12.672 -9.336 1 98.62 91 VAL A CA 1
ATOM 747 C C . VAL A 1 91 ? -7.379 -13.617 -9.117 1 98.62 91 VAL A C 1
ATOM 749 O O . VAL A 1 91 ? -8.523 -13.172 -9.031 1 98.62 91 VAL A O 1
ATOM 752 N N . TYR A 1 92 ? -7.051 -14.836 -9.039 1 98.44 92 TYR A N 1
ATOM 753 C CA . TYR A 1 92 ? -8.07 -15.859 -8.812 1 98.44 92 TYR A CA 1
ATOM 754 C C . TYR A 1 92 ? -8.07 -16.328 -7.359 1 98.44 92 TYR A C 1
ATOM 756 O O . TYR A 1 92 ? -7.008 -16.5 -6.758 1 98.44 92 TYR A O 1
ATOM 764 N N . PHE A 1 93 ? -9.227 -16.562 -6.855 1 98.31 93 PHE A N 1
ATOM 765 C CA . PHE A 1 93 ? -9.375 -16.984 -5.465 1 98.31 93 PHE A CA 1
ATOM 766 C C . PHE A 1 93 ? -10.016 -18.359 -5.375 1 98.31 93 PHE A C 1
ATOM 768 O O . PHE A 1 93 ? -10.875 -18.703 -6.191 1 98.31 93 PHE A O 1
ATOM 775 N N . PHE A 1 94 ? -9.617 -19.109 -4.32 1 98.19 94 PHE A N 1
ATOM 776 C CA . PHE A 1 94 ? -10.086 -20.484 -4.188 1 98.19 94 PHE A CA 1
ATOM 777 C C . PHE A 1 94 ? -10.469 -20.797 -2.742 1 98.19 94 PHE A C 1
ATOM 779 O O . PHE A 1 94 ? -9.891 -20.234 -1.81 1 98.19 94 PHE A O 1
ATOM 786 N N . LYS A 1 95 ? -11.352 -21.719 -2.604 1 97 95 LYS A N 1
ATOM 787 C CA . LYS A 1 95 ? -11.578 -22.359 -1.316 1 97 95 LYS A CA 1
ATOM 788 C C . LYS A 1 95 ? -10.43 -23.297 -0.965 1 97 95 LYS A C 1
ATOM 790 O O . LYS A 1 95 ? -9.57 -23.578 -1.806 1 97 95 LYS A O 1
ATOM 795 N N . ASP A 1 96 ? -10.414 -23.781 0.223 1 97.62 96 ASP A N 1
ATOM 796 C CA . ASP A 1 96 ? -9.336 -24.625 0.715 1 97.62 96 ASP A CA 1
ATOM 797 C C . ASP A 1 96 ? -9.203 -25.891 -0.12 1 97.62 96 ASP A C 1
ATOM 799 O O . ASP A 1 96 ? -8.102 -26.438 -0.277 1 97.62 96 ASP A O 1
ATOM 803 N N . ASN A 1 97 ? -10.289 -26.344 -0.715 1 97 97 ASN A N 1
ATOM 804 C CA . ASN A 1 97 ? -10.281 -27.594 -1.471 1 97 97 ASN A CA 1
ATOM 805 C C . ASN A 1 97 ? -9.977 -27.344 -2.947 1 97 97 ASN A C 1
ATOM 807 O O . ASN A 1 97 ? -10.094 -28.266 -3.766 1 97 97 ASN A O 1
ATOM 811 N N . GLY A 1 98 ? -9.781 -26.078 -3.307 1 96.81 98 GLY A N 1
ATOM 812 C CA . GLY A 1 98 ? -9.383 -25.781 -4.676 1 96.81 98 GLY A CA 1
ATOM 813 C C . GLY A 1 98 ? -10.539 -25.312 -5.547 1 96.81 98 GLY A C 1
ATOM 814 O O . GLY A 1 98 ? -10.336 -24.938 -6.703 1 96.81 98 GLY A O 1
ATOM 815 N N . LYS A 1 99 ? -11.727 -25.328 -5 1 96 99 LYS A N 1
ATOM 816 C CA . LYS A 1 99 ? -12.859 -24.812 -5.758 1 96 99 LYS A CA 1
ATOM 817 C C . LYS A 1 99 ? -12.719 -23.297 -5.969 1 96 99 LYS A C 1
ATOM 819 O O . LYS A 1 99 ? -12.453 -22.562 -5.02 1 96 99 LYS A O 1
ATOM 824 N N . PRO A 1 100 ? -12.945 -22.828 -7.203 1 96.94 100 PRO A N 1
ATOM 825 C CA . PRO A 1 100 ? -12.82 -21.391 -7.445 1 96.94 100 PRO A CA 1
ATOM 826 C C . PRO A 1 100 ? -13.93 -20.578 -6.773 1 96.94 100 PRO A C 1
ATOM 828 O O . PRO A 1 100 ? -15.078 -21.031 -6.707 1 96.94 100 PRO A O 1
ATOM 831 N N . ILE A 1 101 ? -13.57 -19.469 -6.246 1 96.25 101 ILE A N 1
ATOM 832 C CA . ILE A 1 101 ? -14.5 -18.5 -5.684 1 96.25 101 ILE A CA 1
ATOM 833 C C . ILE A 1 101 ? -14.852 -17.453 -6.742 1 96.25 101 ILE A C 1
ATOM 835 O O . ILE A 1 101 ? -16.016 -17.094 -6.895 1 96.25 101 ILE A O 1
ATOM 839 N N . GLY A 1 102 ? -13.875 -17 -7.465 1 97.38 102 GLY A N 1
ATOM 840 C CA . GLY A 1 102 ? -13.961 -15.945 -8.461 1 97.38 102 GLY A CA 1
ATOM 841 C C . GLY A 1 102 ? -12.625 -15.281 -8.742 1 97.38 102 GLY A C 1
ATOM 842 O O . GLY A 1 102 ? -11.578 -15.789 -8.344 1 97.38 102 GLY A O 1
ATOM 843 N N . TYR A 1 103 ? -12.719 -14.203 -9.555 1 98.19 103 TYR A N 1
ATOM 844 C CA . TYR A 1 103 ? -11.477 -13.508 -9.859 1 98.19 103 TYR A CA 1
ATOM 845 C C . TYR A 1 103 ? -11.703 -12.008 -10.008 1 98.19 103 TYR A C 1
ATOM 847 O O . TYR A 1 103 ? -12.852 -11.562 -10.133 1 98.19 103 TYR A O 1
ATOM 855 N N . ILE A 1 104 ? -10.688 -11.258 -9.859 1 98 104 ILE A N 1
ATOM 856 C CA . ILE A 1 104 ? -10.688 -9.836 -10.148 1 98 104 ILE A CA 1
ATOM 857 C C . ILE A 1 104 ? -9.648 -9.523 -11.234 1 98 104 ILE A C 1
ATOM 859 O O . ILE A 1 104 ? -8.719 -10.305 -11.445 1 98 104 ILE A O 1
ATOM 863 N N . SER A 1 105 ? -9.883 -8.414 -11.906 1 98.19 105 SER A N 1
ATOM 864 C CA . SER A 1 105 ? -8.938 -7.902 -12.891 1 98.19 105 SER A CA 1
ATOM 865 C C . SER A 1 105 ? -8.461 -6.5 -12.523 1 98.19 105 SER A C 1
ATOM 867 O O . SER A 1 105 ? -9.273 -5.594 -12.328 1 9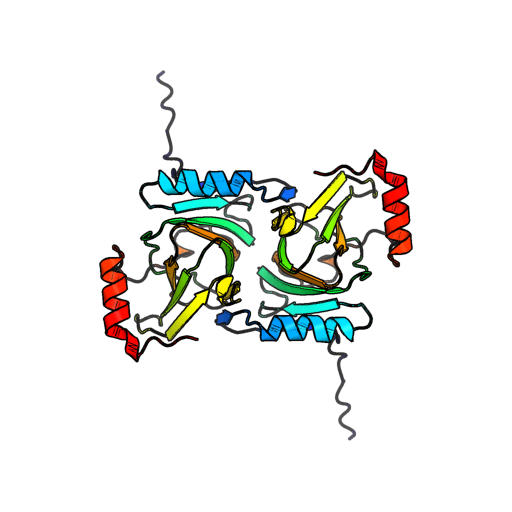8.19 105 SER A O 1
ATOM 869 N N . LEU A 1 106 ? -7.172 -6.367 -12.438 1 98.44 106 LEU A N 1
ATOM 870 C CA . LEU A 1 106 ? -6.594 -5.086 -12.047 1 98.44 106 LEU A CA 1
ATOM 871 C C . LEU A 1 106 ? -5.816 -4.469 -13.211 1 98.44 106 LEU A C 1
ATOM 873 O O . LEU A 1 106 ? -4.984 -5.137 -13.828 1 98.44 106 LEU A O 1
ATOM 877 N N . SER A 1 107 ? -6.113 -3.256 -13.5 1 97.69 107 SER A N 1
ATOM 878 C CA . SER A 1 107 ? -5.395 -2.463 -14.492 1 97.69 107 SER A CA 1
ATOM 879 C C . SER A 1 107 ? -5.781 -0.99 -14.414 1 97.69 107 SER A C 1
ATOM 881 O O . SER A 1 107 ? -6.855 -0.652 -13.914 1 97.69 107 SER A O 1
ATOM 883 N N . LYS A 1 108 ? -4.926 -0.185 -14.891 1 93.81 108 LYS A N 1
ATOM 884 C CA . LYS A 1 108 ? -5.277 1.226 -15.023 1 93.81 108 LYS A CA 1
ATOM 885 C C . LYS A 1 108 ? -6.367 1.425 -16.078 1 93.81 108 LYS A C 1
ATOM 887 O O . LYS A 1 108 ? -7.227 2.297 -15.93 1 93.81 108 LYS A O 1
ATOM 892 N N . LYS A 1 109 ? -6.367 0.607 -17.062 1 92.62 109 LYS A N 1
ATOM 893 C CA . LYS A 1 109 ? -7.305 0.716 -18.172 1 92.62 109 LYS A CA 1
ATOM 894 C C . LYS A 1 109 ? -8.742 0.561 -17.703 1 92.62 109 LYS A C 1
ATOM 896 O O . LYS A 1 109 ? -9.633 1.285 -18.156 1 92.62 109 LYS A O 1
ATOM 901 N N . ASN A 1 110 ? -8.992 -0.347 -16.797 1 91.44 110 ASN A N 1
ATOM 902 C CA . ASN A 1 110 ? -10.352 -0.561 -16.312 1 91.44 110 ASN A CA 1
ATOM 903 C C . ASN A 1 110 ? -10.609 0.193 -15.008 1 91.44 110 ASN A C 1
ATOM 905 O O . ASN A 1 110 ? -11.625 -0.026 -14.352 1 91.44 110 ASN A O 1
ATOM 909 N N . ASN A 1 111 ? -9.703 0.895 -14.586 1 91.56 111 ASN A N 1
ATOM 910 C CA . ASN A 1 111 ? -9.781 1.754 -13.406 1 91.56 111 ASN A CA 1
ATOM 911 C C . ASN A 1 111 ? -9.922 0.938 -12.125 1 91.56 111 ASN A C 1
ATOM 913 O O . ASN A 1 111 ? -10.609 1.355 -11.195 1 91.56 111 ASN A O 1
ATOM 917 N N . GLN A 1 112 ? -9.516 -0.225 -12.133 1 96.62 112 GLN A N 1
ATOM 918 C CA . GLN A 1 112 ? -9.375 -1.06 -10.945 1 96.62 112 GLN A CA 1
ATOM 919 C C . GLN A 1 112 ? -7.91 -1.339 -10.633 1 96.62 112 GLN A C 1
ATOM 921 O O . GLN A 1 112 ? -7.332 -2.293 -11.156 1 96.62 112 GLN A O 1
ATOM 926 N N . ILE A 1 113 ? -7.375 -0.525 -9.719 1 97.88 113 ILE A N 1
ATOM 927 C CA . ILE A 1 113 ? -5.922 -0.503 -9.625 1 97.88 113 ILE A CA 1
ATOM 928 C C . ILE A 1 113 ? -5.484 -1.042 -8.258 1 97.88 113 ILE A C 1
ATOM 930 O O . ILE A 1 113 ? -4.289 -1.119 -7.969 1 97.88 113 ILE A O 1
ATOM 934 N N . PHE A 1 114 ? -6.457 -1.381 -7.477 1 98.69 114 PHE A N 1
ATOM 935 C CA . PHE A 1 114 ? -6.121 -1.764 -6.109 1 98.69 114 PHE A CA 1
ATOM 936 C C . PHE A 1 114 ? -7.082 -2.83 -5.594 1 98.69 114 PHE A C 1
ATOM 938 O O . PHE A 1 114 ? -8.289 -2.738 -5.809 1 98.69 114 PHE A O 1
ATOM 945 N N . TYR A 1 115 ? -6.59 -3.793 -4.895 1 98.56 115 TYR A N 1
ATOM 946 C CA . TYR A 1 115 ? -7.41 -4.691 -4.086 1 98.56 115 TYR A CA 1
ATOM 947 C C . TYR A 1 115 ? -6.699 -5.059 -2.791 1 98.56 115 TYR A C 1
ATOM 949 O O . TYR A 1 115 ? -5.48 -4.906 -2.678 1 98.56 115 TYR A O 1
ATOM 957 N N . ARG A 1 116 ? -7.445 -5.551 -1.794 1 98.81 116 ARG A N 1
ATOM 958 C CA . ARG A 1 116 ? -6.934 -6.035 -0.516 1 98.81 116 ARG A CA 1
ATOM 959 C C . ARG A 1 116 ? -7.617 -7.336 -0.106 1 98.81 116 ARG A C 1
ATOM 961 O O . ARG A 1 116 ? -8.844 -7.41 -0.064 1 98.81 116 ARG A O 1
ATOM 968 N N . LEU A 1 117 ? -6.84 -8.359 0.102 1 98.69 117 LEU A N 1
ATOM 969 C CA . LEU A 1 117 ? -7.277 -9.625 0.687 1 98.69 117 LEU A CA 1
ATOM 970 C C . LEU A 1 117 ? -7.09 -9.617 2.199 1 98.69 117 LEU A C 1
ATOM 972 O O . LEU A 1 117 ? -5.961 -9.531 2.688 1 98.69 117 LEU A O 1
ATOM 976 N N . SER A 1 118 ? -8.188 -9.719 2.943 1 98 118 SER A N 1
ATOM 977 C CA . SER A 1 118 ? -8.133 -9.586 4.395 1 98 118 SER A CA 1
ATOM 978 C C . SER A 1 118 ? -8.484 -10.906 5.082 1 98 118 SER A C 1
ATOM 980 O O . SER A 1 118 ? -8.93 -10.914 6.23 1 98 118 SER A O 1
ATOM 982 N N . SER A 1 119 ? -8.406 -11.953 4.375 1 96.44 119 SER A N 1
ATOM 983 C CA . SER A 1 119 ? -8.633 -13.297 4.898 1 96.44 119 SER A CA 1
ATOM 984 C C . SER A 1 119 ? -7.645 -14.297 4.301 1 96.44 119 SER A C 1
ATOM 986 O O . SER A 1 119 ? -7.012 -14.016 3.281 1 96.44 119 SER A O 1
ATOM 988 N N . SER A 1 120 ? -7.535 -15.375 5 1 97.5 120 SER A N 1
ATOM 989 C CA . SER A 1 120 ? -6.617 -16.422 4.559 1 97.5 120 SER A CA 1
ATOM 990 C C . SER A 1 120 ? -7.219 -17.25 3.43 1 97.5 120 SER A C 1
ATOM 992 O O . SER A 1 120 ? -7.695 -18.359 3.658 1 97.5 120 SER A O 1
ATOM 994 N N . LYS A 1 121 ? -7.148 -16.766 2.201 1 97.94 121 LYS A N 1
ATOM 995 C CA . LYS A 1 121 ? -7.684 -17.469 1.038 1 97.94 121 LYS A CA 1
ATOM 996 C C . LYS A 1 121 ? -6.582 -17.781 0.026 1 97.94 121 LYS A C 1
ATOM 998 O O . LYS A 1 121 ? -5.711 -16.938 -0.219 1 97.94 121 LYS A O 1
ATOM 1003 N N . PHE A 1 122 ? -6.672 -18.922 -0.505 1 98.69 122 PHE A N 1
ATOM 1004 C CA . PHE A 1 122 ? -5.766 -19.25 -1.604 1 98.69 122 PHE A CA 1
ATOM 1005 C C . PHE A 1 122 ? -6.012 -18.328 -2.791 1 98.69 122 PHE A C 1
ATOM 1007 O O . PHE A 1 122 ? -7.16 -18.047 -3.145 1 98.69 122 PHE A O 1
ATOM 1014 N N . HIS A 1 123 ? -4.965 -17.875 -3.373 1 98.69 123 HIS A N 1
ATOM 1015 C CA . HIS A 1 123 ? -5.09 -16.984 -4.523 1 98.69 123 HIS A CA 1
ATOM 1016 C C . HIS A 1 123 ? -3.959 -17.219 -5.523 1 98.69 123 HIS A C 1
ATOM 1018 O O . HIS A 1 123 ? -2.885 -17.688 -5.152 1 98.69 123 HIS A O 1
ATOM 1024 N N . LEU A 1 124 ? -4.262 -16.984 -6.738 1 98.31 124 LEU A N 1
ATOM 1025 C CA . LEU A 1 124 ? -3.365 -17.125 -7.879 1 98.31 124 LEU A CA 1
ATOM 1026 C C . LEU A 1 124 ? -3.291 -15.828 -8.68 1 98.31 124 LEU A C 1
ATOM 1028 O O . LEU A 1 124 ? -4.309 -15.336 -9.172 1 98.31 124 LEU A O 1
ATOM 1032 N N . LEU A 1 125 ? -2.129 -15.273 -8.672 1 98.19 125 LEU A N 1
ATOM 1033 C CA . LEU A 1 125 ? -1.865 -14.094 -9.492 1 98.19 125 LEU A CA 1
ATOM 1034 C C . LEU A 1 125 ? -1.423 -14.5 -10.898 1 98.19 125 LEU A C 1
ATOM 1036 O O . LEU A 1 125 ? -0.517 -15.32 -11.055 1 98.19 125 LEU A O 1
ATOM 1040 N N . VAL A 1 126 ? -2.033 -13.914 -11.953 1 97.88 126 VAL A N 1
ATOM 1041 C CA . VAL A 1 126 ? -1.68 -14.164 -13.352 1 97.88 126 VAL A CA 1
ATOM 1042 C C . VAL A 1 126 ? -1.44 -12.836 -14.062 1 97.88 126 VAL A C 1
ATOM 1044 O O . VAL A 1 126 ? -2.383 -12.078 -14.312 1 97.88 126 VAL A O 1
ATOM 1047 N N . PRO A 1 127 ? -0.203 -12.555 -14.422 1 97.88 127 PRO A N 1
ATOM 1048 C CA . PRO A 1 127 ? 0.028 -11.352 -15.227 1 97.88 127 PRO A CA 1
ATOM 1049 C C . PRO A 1 127 ? -0.669 -11.414 -16.578 1 97.88 127 PRO A C 1
ATOM 1051 O O . PRO A 1 127 ? -0.664 -12.461 -17.234 1 97.88 127 PRO A O 1
ATOM 1054 N N . THR A 1 128 ? -1.228 -10.273 -17.016 1 97.56 128 THR A N 1
ATOM 1055 C CA . THR A 1 128 ? -1.954 -10.266 -18.281 1 97.56 128 THR A CA 1
ATOM 1056 C C . THR A 1 128 ? -1.386 -9.211 -19.234 1 97.56 128 THR A C 1
ATOM 1058 O O . THR A 1 128 ? -2.01 -8.867 -20.234 1 97.56 128 THR A O 1
ATOM 1061 N N . SER A 1 129 ? -0.32 -8.617 -18.953 1 98.12 129 SER A N 1
ATOM 1062 C CA . SER A 1 129 ? 0.434 -7.711 -19.812 1 98.12 129 SER A CA 1
ATOM 1063 C C . SER A 1 129 ? 1.896 -8.141 -19.922 1 98.12 129 SER A C 1
ATOM 1065 O O . SER A 1 129 ? 2.35 -9 -19.156 1 98.12 129 SER A O 1
ATOM 1067 N N . GLU A 1 130 ? 2.613 -7.578 -20.891 1 98 130 GLU A N 1
ATOM 1068 C CA . GLU A 1 130 ? 4.012 -7.941 -21.094 1 98 130 GLU A CA 1
ATOM 1069 C C . GLU A 1 130 ? 4.82 -7.738 -19.812 1 98 130 GLU A C 1
ATOM 1071 O O . GLU A 1 130 ? 5.586 -8.609 -19.406 1 98 130 GLU A O 1
ATOM 1076 N N . TYR A 1 131 ? 4.684 -6.559 -19.203 1 98.38 131 TYR A N 1
ATOM 1077 C CA . TYR A 1 131 ? 5.219 -6.25 -17.875 1 98.38 131 TYR A CA 1
ATOM 1078 C C . TYR A 1 131 ? 4.102 -5.914 -16.906 1 98.38 131 TYR A C 1
ATOM 1080 O O . TYR A 1 131 ? 3.17 -5.18 -17.234 1 98.38 131 TYR A O 1
ATOM 1088 N N . LEU A 1 132 ? 4.199 -6.566 -15.773 1 98.62 132 LEU A N 1
ATOM 1089 C CA . LEU A 1 132 ? 3.365 -6.207 -14.633 1 98.62 132 LEU A CA 1
ATOM 1090 C C . LEU A 1 132 ? 4.219 -5.707 -13.469 1 98.62 132 LEU A C 1
ATOM 1092 O O . LEU A 1 132 ? 5.109 -6.414 -13 1 98.62 132 LEU A O 1
ATOM 1096 N N . ILE A 1 133 ? 4.02 -4.457 -13.07 1 98.69 133 ILE A N 1
ATOM 1097 C CA . ILE A 1 133 ? 4.664 -3.9 -11.883 1 98.69 133 ILE A CA 1
ATOM 1098 C C . ILE A 1 133 ? 3.604 -3.441 -10.883 1 98.69 133 ILE A C 1
ATOM 1100 O O . ILE A 1 133 ? 2.674 -2.717 -11.25 1 98.69 133 ILE A O 1
ATOM 1104 N N . TYR A 1 134 ? 3.723 -3.883 -9.68 1 98.75 134 TYR A N 1
ATOM 1105 C CA . TYR A 1 134 ? 2.736 -3.496 -8.68 1 98.75 134 TYR A CA 1
ATOM 1106 C C . TYR A 1 134 ? 3.373 -3.4 -7.297 1 98.75 134 TYR A C 1
ATOM 1108 O O . TYR A 1 134 ? 4.434 -3.982 -7.055 1 98.75 134 TYR A O 1
ATOM 1116 N N . HIS A 1 135 ? 2.812 -2.59 -6.453 1 98.88 135 HIS A N 1
ATOM 1117 C CA . HIS A 1 135 ? 3.143 -2.441 -5.043 1 98.88 135 HIS A CA 1
ATOM 1118 C C . HIS A 1 135 ? 2.381 -3.451 -4.188 1 98.88 135 HIS A C 1
ATOM 1120 O O . HIS A 1 135 ? 1.15 -3.398 -4.109 1 98.88 135 HIS A O 1
ATOM 1126 N N . GLU A 1 136 ? 3.07 -4.355 -3.582 1 98.88 136 GLU A N 1
ATOM 1127 C CA . GLU A 1 136 ? 2.475 -5.344 -2.691 1 98.88 136 GLU A CA 1
ATOM 1128 C C . GLU A 1 136 ? 2.686 -4.969 -1.228 1 98.88 136 GLU A C 1
ATOM 1130 O O . GLU A 1 136 ? 3.791 -4.594 -0.831 1 98.88 136 GLU A O 1
ATOM 1135 N N . THR A 1 137 ? 1.637 -5.004 -0.485 1 98.88 137 THR A N 1
ATOM 1136 C CA . THR A 1 137 ? 1.701 -4.883 0.967 1 98.88 137 THR A CA 1
ATOM 1137 C C . THR A 1 137 ? 1.214 -6.164 1.641 1 98.88 137 THR A C 1
ATOM 1139 O O . THR A 1 137 ? 0.125 -6.656 1.336 1 98.88 137 THR A O 1
ATOM 1142 N N . VAL A 1 138 ? 1.948 -6.703 2.514 1 98.5 138 VAL A N 1
ATOM 1143 C CA . VAL A 1 138 ? 1.558 -7.902 3.252 1 98.5 138 VAL A CA 1
ATOM 1144 C C . VAL A 1 138 ? 1.851 -7.711 4.738 1 98.5 138 VAL A C 1
ATOM 1146 O O . VAL A 1 138 ? 2.895 -7.168 5.105 1 98.5 138 VAL A O 1
ATOM 1149 N N . THR A 1 139 ? 0.945 -8.172 5.609 1 98.44 139 THR A N 1
ATOM 1150 C CA . THR A 1 139 ? 1.173 -8.109 7.047 1 98.44 139 THR A CA 1
ATOM 1151 C C . THR A 1 139 ? 2.301 -9.055 7.457 1 98.44 139 THR A C 1
ATOM 1153 O O . THR A 1 139 ? 2.246 -10.258 7.172 1 98.44 139 THR A O 1
ATOM 1156 N N . GLY A 1 140 ? 3.354 -8.508 7.988 1 96.88 140 GLY A N 1
ATOM 1157 C CA . GLY A 1 140 ? 4.41 -9.312 8.586 1 96.88 140 GLY A CA 1
ATOM 1158 C C . GLY A 1 140 ? 4.09 -9.773 9.992 1 96.88 140 GLY A C 1
ATOM 1159 O O . GLY A 1 140 ? 2.957 -9.625 10.461 1 96.88 140 GLY A O 1
ATOM 1160 N N . PRO A 1 141 ? 4.945 -10.414 10.703 1 96.44 141 PRO A N 1
ATOM 1161 C CA . PRO A 1 141 ? 6.289 -10.797 10.266 1 96.44 141 PRO A CA 1
ATOM 1162 C C . PRO A 1 141 ? 6.293 -12.07 9.422 1 96.44 141 PRO A C 1
ATOM 1164 O O . PRO A 1 141 ? 5.285 -12.781 9.367 1 96.44 141 PRO A O 1
ATOM 1167 N N . PHE A 1 142 ? 7.32 -12.258 8.664 1 95.81 142 PHE A N 1
ATOM 1168 C CA . PHE A 1 142 ? 7.605 -13.516 7.984 1 95.81 142 PHE A CA 1
ATOM 1169 C C . PHE A 1 142 ? 8.844 -14.18 8.578 1 95.81 142 PHE A C 1
ATOM 1171 O O . PHE A 1 142 ? 9.969 -13.922 8.133 1 95.81 142 PHE A O 1
ATOM 1178 N N . LEU A 1 143 ? 8.641 -15.047 9.453 1 91.75 143 LEU A N 1
ATOM 1179 C CA . LEU A 1 143 ? 9.734 -15.562 10.273 1 91.75 143 LEU A CA 1
ATOM 1180 C C . LEU A 1 143 ? 9.992 -17.031 9.969 1 91.75 143 LEU A C 1
ATOM 1182 O O . LEU A 1 143 ? 11.039 -17.562 10.336 1 91.75 143 LEU A O 1
ATOM 1186 N N . SER A 1 144 ? 9.047 -17.656 9.281 1 89.25 144 SER A N 1
ATOM 1187 C CA . SER A 1 144 ? 9.227 -19.078 8.992 1 89.25 144 SER A CA 1
ATOM 1188 C C . SER A 1 144 ? 8.516 -19.469 7.695 1 89.25 144 SER A C 1
ATOM 1190 O O . SER A 1 144 ? 7.746 -18.688 7.145 1 89.25 144 SER A O 1
ATOM 1192 N N . LYS A 1 145 ? 8.695 -20.641 7.301 1 88.25 145 LYS A N 1
ATOM 1193 C CA . LYS A 1 145 ? 8.039 -21.188 6.121 1 88.25 145 LYS A CA 1
ATOM 1194 C C . LYS A 1 145 ? 6.539 -21.344 6.352 1 88.25 145 LYS A C 1
ATOM 1196 O O . LYS A 1 145 ? 5.766 -21.438 5.395 1 88.25 145 LYS A O 1
ATOM 1201 N N . ALA A 1 146 ? 6.207 -21.328 7.574 1 89.94 146 ALA A N 1
ATOM 1202 C CA . ALA A 1 146 ? 4.801 -21.516 7.918 1 89.94 146 ALA A CA 1
ATOM 1203 C C . ALA A 1 146 ? 3.986 -20.266 7.598 1 89.94 146 ALA A C 1
ATOM 1205 O O . ALA A 1 146 ? 2.754 -20.297 7.602 1 89.94 146 ALA A O 1
ATOM 1206 N N . ASP A 1 147 ? 4.645 -19.219 7.262 1 93.94 147 ASP A N 1
ATOM 1207 C CA . ASP A 1 147 ? 3.957 -17.953 7.023 1 93.94 147 ASP A CA 1
ATOM 1208 C C . ASP A 1 147 ? 3.373 -17.906 5.613 1 93.94 147 ASP A C 1
ATOM 1210 O O . ASP A 1 147 ? 2.672 -16.953 5.262 1 93.94 147 ASP A O 1
ATOM 1214 N N . ILE A 1 148 ? 3.621 -18.953 4.828 1 95.88 148 ILE A N 1
ATOM 1215 C CA . ILE A 1 148 ? 3.053 -19.141 3.498 1 95.88 148 ILE A CA 1
ATOM 1216 C C . ILE A 1 148 ? 2.662 -20.594 3.301 1 95.88 148 ILE A C 1
ATOM 1218 O O . ILE A 1 148 ? 3.436 -21.5 3.627 1 95.88 148 ILE A O 1
ATOM 1222 N N . ILE A 1 149 ? 1.503 -20.859 2.785 1 97.44 149 ILE A N 1
ATOM 1223 C CA . ILE A 1 149 ? 1.009 -22.219 2.57 1 97.44 149 ILE A CA 1
ATOM 1224 C C . ILE A 1 149 ? 0.742 -22.438 1.083 1 97.44 149 ILE A C 1
ATOM 1226 O O . ILE A 1 149 ? 0.078 -21.625 0.437 1 97.44 149 ILE A O 1
ATOM 1230 N N . TYR A 1 150 ? 1.208 -23.516 0.57 1 97.5 150 TYR A N 1
ATOM 1231 C CA . TYR A 1 150 ? 0.984 -23.938 -0.804 1 97.5 150 TYR A CA 1
ATOM 1232 C C . TYR A 1 150 ? 0.107 -25.188 -0.846 1 97.5 150 TYR A C 1
ATOM 1234 O O . TYR A 1 150 ? 0.455 -26.219 -0.266 1 97.5 150 TYR A O 1
ATOM 1242 N N . PRO A 1 151 ? -0.976 -25.109 -1.526 1 97.94 151 PRO A N 1
ATOM 1243 C CA . PRO A 1 151 ? -1.859 -26.281 -1.524 1 97.94 151 PRO A CA 1
ATOM 1244 C C . PRO A 1 151 ? -1.378 -27.391 -2.463 1 97.94 151 PRO A C 1
ATOM 1246 O O . PRO A 1 151 ? -0.879 -27.094 -3.555 1 97.94 151 PRO A O 1
ATOM 1249 N N . LYS A 1 152 ? -1.622 -28.562 -2.152 1 97.19 152 LYS A N 1
ATOM 1250 C CA . LYS A 1 152 ? -1.207 -29.719 -2.941 1 97.19 152 LYS A CA 1
ATOM 1251 C C . LYS A 1 152 ? -1.966 -29.781 -4.266 1 97.19 152 LYS A C 1
ATOM 1253 O O . LYS A 1 152 ? -1.411 -30.203 -5.285 1 97.19 152 LYS A O 1
ATOM 1258 N N . TRP A 1 153 ? -3.205 -29.359 -4.223 1 96.81 153 TRP A N 1
ATOM 1259 C CA . TRP A 1 153 ? -4.078 -29.531 -5.383 1 96.81 153 TRP A CA 1
ATOM 1260 C C . TRP A 1 153 ? -3.604 -28.672 -6.547 1 96.81 153 TRP A C 1
ATOM 1262 O O . TRP A 1 153 ? -4.059 -28.828 -7.68 1 96.81 153 TRP A O 1
ATOM 1272 N N . SER A 1 154 ? -2.686 -27.719 -6.305 1 97.06 154 SER A N 1
ATOM 1273 C CA . SER A 1 154 ? -2.232 -26.828 -7.367 1 97.06 154 SER A CA 1
ATOM 1274 C C . SER A 1 154 ? -0.836 -27.203 -7.852 1 97.06 154 SER A C 1
ATOM 1276 O O . SER A 1 154 ? -0.174 -26.422 -8.531 1 97.06 154 SER A O 1
ATOM 1278 N N . ALA A 1 155 ? -0.338 -28.25 -7.531 1 94.5 155 ALA A N 1
ATOM 1279 C CA . ALA A 1 155 ? 1.023 -28.688 -7.828 1 94.5 155 ALA A CA 1
ATOM 1280 C C . ALA A 1 155 ? 1.297 -28.641 -9.328 1 94.5 155 ALA A C 1
ATOM 1282 O O . ALA A 1 155 ? 2.434 -28.422 -9.758 1 94.5 155 ALA A O 1
ATOM 1283 N N . ASN A 1 156 ? 0.308 -28.781 -10.133 1 92.62 156 ASN A N 1
ATOM 1284 C CA . ASN A 1 156 ? 0.479 -28.844 -11.578 1 92.62 156 ASN A CA 1
ATOM 1285 C C . ASN A 1 156 ? 0.474 -27.453 -12.203 1 92.62 156 ASN A C 1
ATOM 1287 O O . ASN A 1 156 ? 0.71 -27.297 -13.406 1 92.62 156 ASN A O 1
ATOM 1291 N N . PHE A 1 157 ? 0.159 -26.422 -11.406 1 94.44 157 PHE A N 1
ATOM 1292 C CA . PHE A 1 157 ? 0.154 -25.062 -11.93 1 94.44 157 PHE A CA 1
ATOM 1293 C C . PHE A 1 157 ? 1.576 -24.531 -12.086 1 94.44 157 PHE A C 1
ATOM 1295 O O . PHE A 1 157 ? 1.913 -23.469 -11.562 1 94.44 157 PHE A O 1
ATOM 1302 N N . ASN A 1 158 ? 2.408 -25.203 -12.805 1 91.44 158 ASN A N 1
ATOM 1303 C CA . ASN A 1 158 ? 3.818 -24.844 -12.93 1 91.44 158 ASN A CA 1
ATOM 1304 C C . ASN A 1 158 ? 4.129 -24.281 -14.312 1 91.44 158 ASN A C 1
ATOM 1306 O O . ASN A 1 158 ? 5.27 -23.906 -14.594 1 91.44 158 ASN A O 1
ATOM 1310 N N . GLU A 1 159 ? 3.135 -24.266 -15.164 1 92.88 159 GLU A N 1
ATOM 1311 C CA . GLU A 1 159 ? 3.236 -23.625 -16.469 1 92.88 159 GLU A CA 1
ATOM 1312 C C . GLU A 1 159 ? 1.963 -22.844 -16.797 1 92.88 159 GLU A C 1
ATOM 1314 O O . GLU A 1 159 ? 0.861 -23.281 -16.453 1 92.88 159 GLU A O 1
ATOM 1319 N N . ILE A 1 160 ? 2.172 -21.812 -17.516 1 92.25 160 ILE A N 1
ATOM 1320 C CA . ILE A 1 160 ? 1.062 -20.922 -17.844 1 92.25 160 ILE A CA 1
ATOM 1321 C C . ILE A 1 160 ? 0.008 -21.688 -18.641 1 92.25 160 ILE A C 1
ATOM 1323 O O . ILE A 1 160 ? -1.191 -21.438 -18.5 1 92.25 160 ILE A O 1
ATOM 1327 N N . SER A 1 161 ? 0.423 -22.625 -19.453 1 94.56 161 SER A N 1
ATOM 1328 C CA . SER A 1 161 ? -0.519 -23.391 -20.266 1 94.56 161 SER A CA 1
ATOM 1329 C C . SER A 1 161 ? -1.469 -24.203 -19.391 1 94.56 161 SER A C 1
ATOM 1331 O O . SER A 1 161 ? -2.656 -24.312 -19.703 1 94.56 161 SER A O 1
ATOM 1333 N N . LYS A 1 162 ? -0.944 -24.75 -18.328 1 96.06 162 LYS A N 1
ATOM 1334 C CA . LYS A 1 162 ? -1.762 -25.531 -17.406 1 96.06 162 LYS A CA 1
ATOM 1335 C C . LYS A 1 162 ? -2.742 -24.641 -16.641 1 96.06 162 LYS A C 1
ATOM 1337 O O . LYS A 1 162 ? -3.9 -25.016 -16.453 1 96.06 162 LYS A O 1
ATOM 1342 N N . ILE A 1 163 ? -2.316 -23.516 -16.297 1 96.12 163 ILE A N 1
ATOM 1343 C CA . ILE A 1 163 ? -3.156 -22.531 -15.602 1 96.12 163 ILE A CA 1
ATOM 1344 C C . ILE A 1 163 ? -4.281 -22.078 -16.531 1 96.12 163 ILE A C 1
ATOM 1346 O O . ILE A 1 163 ? -5.453 -22.078 -16.141 1 96.12 163 ILE A O 1
ATOM 1350 N N . ASN A 1 164 ? -3.889 -21.797 -17.734 1 94.88 164 ASN A N 1
ATOM 1351 C CA . ASN A 1 164 ? -4.879 -21.375 -18.719 1 94.88 164 ASN A CA 1
ATOM 1352 C C . ASN A 1 164 ? -5.906 -22.469 -18.984 1 94.88 164 ASN A C 1
ATOM 1354 O O . ASN A 1 164 ? -7.098 -22.188 -19.141 1 94.88 164 ASN A O 1
ATOM 1358 N N . SER A 1 165 ? -5.469 -23.672 -19.094 1 95.94 165 SER A N 1
ATOM 1359 C CA . SER A 1 165 ? -6.371 -24.797 -19.297 1 95.94 165 SER A CA 1
ATOM 1360 C C . SER A 1 165 ? -7.367 -24.922 -18.141 1 95.94 165 SER A C 1
ATOM 1362 O O . SER A 1 165 ? -8.562 -25.141 -18.375 1 95.94 165 SER A O 1
ATOM 1364 N N . PHE A 1 166 ? -6.867 -24.797 -16.969 1 96.19 166 PHE A N 1
ATOM 1365 C CA . PHE A 1 166 ? -7.73 -24.875 -15.797 1 96.19 166 PHE A CA 1
ATOM 1366 C C . PHE A 1 166 ? -8.797 -23.781 -15.844 1 96.19 166 PHE A C 1
ATOM 1368 O O . PHE A 1 166 ? -9.977 -24.047 -15.617 1 96.19 166 PHE A O 1
ATOM 1375 N N . ILE A 1 167 ? -8.336 -22.531 -16.156 1 94.38 167 ILE A N 1
ATOM 1376 C CA . ILE A 1 167 ? -9.242 -21.391 -16.203 1 94.38 167 ILE A CA 1
ATOM 1377 C C . ILE A 1 167 ? -10.312 -21.625 -17.266 1 94.38 167 ILE A C 1
ATOM 1379 O O . ILE A 1 167 ? -11.5 -21.406 -17.031 1 94.38 167 ILE A O 1
ATOM 1383 N N . LYS A 1 168 ? -9.898 -22.109 -18.375 1 94.56 168 LYS A N 1
ATOM 1384 C CA . LYS A 1 168 ? -10.82 -22.375 -19.484 1 94.56 168 LYS A CA 1
ATOM 1385 C C . LYS A 1 168 ? -11.836 -23.453 -19.094 1 94.56 168 LYS A C 1
ATOM 1387 O O . LYS A 1 168 ? -13.031 -23.312 -19.375 1 94.56 168 LYS A O 1
ATOM 1392 N N . LYS A 1 169 ? -11.398 -24.469 -18.453 1 94.56 169 LYS A N 1
ATOM 1393 C CA . LYS A 1 169 ? -12.258 -25.578 -18.062 1 94.56 169 LYS A CA 1
ATOM 1394 C C . LYS A 1 169 ? -13.289 -25.141 -17.016 1 94.56 169 LYS A C 1
ATOM 1396 O O . LYS A 1 169 ? -14.383 -25.703 -16.953 1 94.56 169 LYS A O 1
ATOM 1401 N N . ASN A 1 170 ? -12.93 -24.109 -16.234 1 94.56 170 ASN A N 1
ATOM 1402 C CA . ASN A 1 170 ? -13.805 -23.688 -15.133 1 94.56 170 ASN A CA 1
ATOM 1403 C C . ASN A 1 170 ? -14.422 -22.328 -15.406 1 94.56 170 ASN A C 1
ATOM 1405 O O . ASN A 1 170 ? -14.828 -21.625 -14.469 1 94.56 170 ASN A O 1
ATOM 1409 N N . LYS A 1 171 ? -14.414 -21.875 -16.609 1 91.19 171 LYS A N 1
ATOM 1410 C CA . LYS A 1 171 ? -14.852 -20.531 -17 1 91.19 171 LYS A CA 1
ATOM 1411 C C . LYS A 1 171 ? -16.281 -20.266 -16.531 1 91.19 171 LYS A C 1
ATOM 1413 O O . LYS A 1 171 ? -16.641 -19.125 -16.219 1 91.19 171 LYS A O 1
ATOM 1418 N N . ASN A 1 172 ? -17.078 -21.328 -16.406 1 90.5 172 ASN A N 1
ATOM 1419 C CA . ASN A 1 172 ? -18.484 -21.188 -16.031 1 90.5 172 ASN A CA 1
ATOM 1420 C C . ASN A 1 172 ? -18.641 -20.922 -14.531 1 90.5 172 ASN A C 1
ATOM 1422 O O . ASN A 1 172 ? -19.656 -20.391 -14.094 1 90.5 172 ASN A O 1
ATOM 1426 N N . VAL A 1 173 ? -17.656 -21.297 -13.781 1 90.81 173 VAL A N 1
ATOM 1427 C CA . VAL A 1 173 ? -17.75 -21.156 -12.336 1 90.81 173 VAL A CA 1
ATOM 1428 C C . VAL A 1 173 ? -16.906 -19.969 -11.867 1 90.81 173 VAL A C 1
ATOM 1430 O O . VAL A 1 173 ? -17.219 -19.344 -10.852 1 90.81 173 VAL A O 1
ATOM 1433 N N . ILE A 1 174 ? -15.914 -19.703 -12.555 1 94.62 174 ILE A N 1
ATOM 1434 C CA . ILE A 1 174 ? -15.039 -18.578 -12.219 1 94.62 174 ILE A CA 1
ATOM 1435 C C . ILE A 1 174 ? -15.672 -17.281 -12.68 1 94.62 174 ILE A C 1
ATOM 1437 O O . ILE A 1 174 ? -15.578 -16.906 -13.859 1 94.62 174 ILE A O 1
ATOM 1441 N N . LYS A 1 175 ? -16.203 -16.625 -11.766 1 93.12 175 LYS A N 1
ATOM 1442 C CA . LYS A 1 175 ? -16.891 -15.375 -12.102 1 93.12 175 LYS A CA 1
ATOM 1443 C C . LYS A 1 175 ? -16.109 -14.172 -11.578 1 93.12 175 LYS A C 1
ATOM 1445 O O . LYS A 1 175 ? -15.438 -14.258 -10.547 1 93.12 175 LYS A O 1
ATOM 1450 N N . LYS A 1 176 ? -16.281 -13.109 -12.336 1 94.38 176 LYS A N 1
ATOM 1451 C CA . LYS A 1 176 ? -15.656 -11.867 -11.891 1 94.38 176 LYS A CA 1
ATOM 1452 C C . LYS A 1 176 ? -16.328 -11.336 -10.625 1 94.38 176 LYS A C 1
ATOM 1454 O O . LYS A 1 176 ? -17.562 -11.336 -10.523 1 94.38 176 LYS A O 1
ATOM 1459 N N . LEU A 1 177 ? -15.539 -11.008 -9.719 1 93.44 177 LEU A N 1
ATOM 1460 C CA . LEU A 1 177 ? -16.031 -10.477 -8.453 1 93.44 177 LEU A CA 1
ATOM 1461 C C . LEU A 1 177 ? -16.25 -8.969 -8.547 1 93.44 177 LEU A C 1
ATOM 1463 O O . LEU A 1 177 ? -15.508 -8.273 -9.25 1 93.44 177 LEU A O 1
ATOM 1467 N N . MET B 1 1 ? -39.25 5.289 29.938 1 27.83 1 MET B N 1
ATOM 1468 C CA . MET B 1 1 ? -37.781 5.148 29.984 1 27.83 1 MET B CA 1
ATOM 1469 C C . MET B 1 1 ? -37.156 5.457 28.641 1 27.83 1 MET B C 1
ATOM 1471 O O . MET B 1 1 ? -37.469 4.793 27.641 1 27.83 1 MET B O 1
ATOM 1475 N N . LYS B 1 2 ? -36.812 6.793 28.406 1 32.44 2 LYS B N 1
ATOM 1476 C CA . LYS B 1 2 ? -36.375 7.371 27.141 1 32.44 2 LYS B CA 1
ATOM 1477 C C . LYS B 1 2 ? -35.031 6.797 26.703 1 32.44 2 LYS B C 1
ATOM 1479 O O . LYS B 1 2 ? -34.062 6.895 27.438 1 32.44 2 LYS B O 1
ATOM 1484 N N . ILE B 1 3 ? -35.031 5.781 25.859 1 29.45 3 ILE B N 1
ATOM 1485 C CA . ILE B 1 3 ? -33.844 5.121 25.344 1 29.45 3 ILE B CA 1
ATOM 1486 C C . ILE B 1 3 ? -32.906 6.156 24.719 1 29.45 3 ILE B C 1
ATOM 1488 O O . ILE B 1 3 ? -33.281 6.809 23.734 1 29.45 3 ILE B O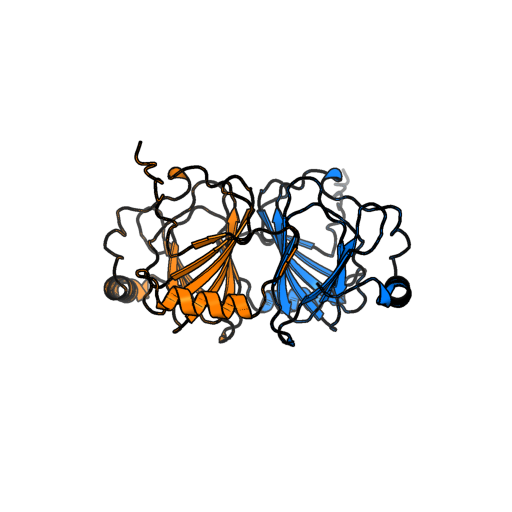 1
ATOM 1492 N N . ILE B 1 4 ? -32.031 6.801 25.438 1 27.91 4 ILE B N 1
ATOM 1493 C CA . ILE B 1 4 ? -31.031 7.73 24.938 1 27.91 4 ILE B CA 1
ATOM 1494 C C . ILE B 1 4 ? -30.047 6.988 24.031 1 27.91 4 ILE B C 1
ATOM 1496 O O . ILE B 1 4 ? -29.312 6.113 24.5 1 27.91 4 ILE B O 1
ATOM 1500 N N . ILE B 1 5 ? -30.391 6.805 22.812 1 30.06 5 ILE B N 1
ATOM 1501 C CA . ILE B 1 5 ? -29.453 6.293 21.812 1 30.06 5 ILE B CA 1
ATOM 1502 C C . ILE B 1 5 ? -28.219 7.188 21.781 1 30.06 5 ILE B C 1
ATOM 1504 O O . ILE B 1 5 ? -28.328 8.398 21.562 1 30.06 5 ILE B O 1
ATOM 1508 N N . ASN B 1 6 ? -27.234 6.941 22.578 1 29.55 6 ASN B N 1
ATOM 1509 C CA . ASN B 1 6 ? -25.922 7.598 22.516 1 29.55 6 ASN B CA 1
ATOM 1510 C C . ASN B 1 6 ? -25.438 7.73 21.094 1 29.55 6 ASN B C 1
ATOM 1512 O O . ASN B 1 6 ? -25.125 6.73 20.438 1 29.55 6 ASN B O 1
ATOM 1516 N N . LYS B 1 7 ? -25.859 8.641 20.406 1 32.09 7 LYS B N 1
ATOM 1517 C CA . LYS B 1 7 ? -25.375 8.977 19.078 1 32.09 7 LYS B CA 1
ATOM 1518 C C . LYS B 1 7 ? -23.859 9.148 19.078 1 32.09 7 LYS B C 1
ATOM 1520 O O . LYS B 1 7 ? -23.344 10.195 19.484 1 32.09 7 LYS B O 1
ATOM 1525 N N . LYS B 1 8 ? -23.109 8.211 19.547 1 36.94 8 LYS B N 1
ATOM 1526 C CA . LYS B 1 8 ? -21.672 8.344 19.297 1 36.94 8 LYS B CA 1
ATOM 1527 C C . LYS B 1 8 ? -21.422 8.984 17.938 1 36.94 8 LYS B C 1
ATOM 1529 O O . LYS B 1 8 ? -21.938 8.531 16.906 1 36.94 8 LYS B O 1
ATOM 1534 N N . LYS B 1 9 ? -20.875 10.172 17.797 1 35.94 9 LYS B N 1
ATOM 1535 C CA . LYS B 1 9 ? -20.453 11.039 16.703 1 35.94 9 LYS B CA 1
ATOM 1536 C C . LYS B 1 9 ? -19.656 10.25 15.656 1 35.94 9 LYS B C 1
ATOM 1538 O O . LYS B 1 9 ? -18.547 9.781 15.93 1 35.94 9 LYS B O 1
ATOM 1543 N N . ILE B 1 10 ? -20.094 9.336 14.836 1 40.75 10 ILE B N 1
ATOM 1544 C CA . ILE B 1 10 ? -19.5 8.789 13.617 1 40.75 10 ILE B CA 1
ATOM 1545 C C . ILE B 1 10 ? -18.656 9.859 12.93 1 40.75 10 ILE B C 1
ATOM 1547 O O . ILE B 1 10 ? -19.141 10.945 12.625 1 40.75 10 ILE B O 1
ATOM 1551 N N . SER B 1 11 ? -17.359 10.016 13.242 1 52.25 11 SER B N 1
ATOM 1552 C CA . SER B 1 11 ? -16.562 11.008 12.539 1 52.25 11 SER B CA 1
ATOM 1553 C C . SER B 1 11 ? -16.969 11.109 11.07 1 52.25 11 SER B C 1
ATOM 1555 O O . SER B 1 11 ? -17.078 10.094 10.383 1 52.25 11 SER B O 1
ATOM 1557 N N . ASN B 1 12 ? -17.609 12.102 10.625 1 70.69 12 ASN B N 1
ATOM 1558 C CA . ASN B 1 12 ? -18.172 12.445 9.328 1 70.69 12 ASN B CA 1
ATOM 1559 C C . ASN B 1 12 ? -17.109 12.414 8.227 1 70.69 12 ASN B C 1
ATOM 1561 O O . ASN B 1 12 ? -17.438 12.609 7.051 1 70.69 12 ASN B O 1
ATOM 1565 N N . TYR B 1 13 ? -15.836 11.922 8.656 1 90.25 13 TYR B N 1
ATOM 1566 C CA . TYR B 1 13 ? -14.828 12.047 7.602 1 90.25 13 TYR B CA 1
ATOM 1567 C C . TYR B 1 13 ? -14.141 10.719 7.344 1 90.25 13 TYR B C 1
ATOM 1569 O O . TYR B 1 13 ? -13.102 10.672 6.684 1 90.25 13 TYR B O 1
ATOM 1577 N N . THR B 1 14 ? -14.719 9.68 7.98 1 94.19 14 THR B N 1
ATOM 1578 C CA . THR B 1 14 ? -14.109 8.367 7.828 1 94.19 14 THR B CA 1
ATOM 1579 C C . THR B 1 14 ? -15.172 7.273 7.75 1 94.19 14 THR B C 1
ATOM 1581 O O . THR B 1 14 ? -16.203 7.355 8.422 1 94.19 14 THR B O 1
ATOM 1584 N N . GLU B 1 15 ? -14.977 6.301 6.938 1 95.31 15 GLU B N 1
ATOM 1585 C CA . GLU B 1 15 ? -15.797 5.094 6.879 1 95.31 15 GLU B CA 1
ATOM 1586 C C . GLU B 1 15 ? -14.938 3.844 6.742 1 95.31 15 GLU B C 1
ATOM 1588 O O . GLU B 1 15 ? -13.953 3.84 5.996 1 95.31 15 GLU B O 1
ATOM 1593 N N . ARG B 1 16 ? -15.289 2.797 7.445 1 96.5 16 ARG B N 1
ATOM 1594 C CA . ARG B 1 16 ? -14.625 1.507 7.305 1 96.5 16 ARG B CA 1
ATOM 1595 C C . ARG B 1 16 ? -15.414 0.58 6.387 1 96.5 16 ARG B C 1
ATOM 1597 O O . ARG B 1 16 ? -16.609 0.337 6.613 1 96.5 16 ARG B O 1
ATOM 1604 N N . VAL B 1 17 ? -14.789 0.117 5.32 1 95.69 17 VAL B N 1
ATOM 1605 C CA . VAL B 1 17 ? -15.438 -0.781 4.367 1 95.69 17 VAL B CA 1
ATOM 1606 C C . VAL B 1 17 ? -14.719 -2.129 4.359 1 95.69 17 VAL B C 1
ATOM 1608 O O . VAL B 1 17 ? -14.359 -2.643 3.299 1 95.69 17 VAL B O 1
ATOM 1611 N N . PHE B 1 18 ? -14.68 -2.754 5.402 1 96.44 18 PHE B N 1
ATOM 1612 C CA . PHE B 1 18 ? -13.969 -4.02 5.547 1 96.44 18 PHE B CA 1
ATOM 1613 C C . PHE B 1 18 ? -14.703 -5.137 4.816 1 96.44 18 PHE B C 1
ATOM 1615 O O . PHE B 1 18 ? -15.93 -5.258 4.914 1 96.44 18 PHE B O 1
ATOM 1622 N N . SER B 1 19 ? -14.039 -5.953 4.078 1 96.44 19 SER B N 1
ATOM 1623 C CA . SER B 1 19 ? -14.477 -7.199 3.459 1 96.44 19 SER B CA 1
ATOM 1624 C C . SER B 1 19 ? -13.312 -8.164 3.266 1 96.44 19 SER B C 1
ATOM 1626 O O . SER B 1 19 ? -12.148 -7.754 3.311 1 96.44 19 SER B O 1
ATOM 1628 N N . ASP B 1 20 ? -13.57 -9.414 3.102 1 96.69 20 ASP B N 1
ATOM 1629 C CA . ASP B 1 20 ? -12.516 -10.398 2.887 1 96.69 20 ASP B CA 1
ATOM 1630 C C . ASP B 1 20 ? -11.711 -10.078 1.629 1 96.69 20 ASP B C 1
ATOM 1632 O O . ASP B 1 20 ? -10.477 -10.078 1.656 1 96.69 20 ASP B O 1
ATOM 1636 N N . ILE B 1 21 ? -12.422 -9.836 0.565 1 97.56 21 ILE B N 1
ATOM 1637 C CA . ILE B 1 21 ? -11.836 -9.383 -0.69 1 97.56 21 ILE B CA 1
ATOM 1638 C C . ILE B 1 21 ? -12.391 -8.008 -1.05 1 97.56 21 ILE B C 1
ATOM 1640 O O . ILE B 1 21 ? -13.57 -7.871 -1.373 1 97.56 21 ILE B O 1
ATOM 1644 N N . PHE B 1 22 ? -11.578 -7.004 -0.987 1 97.81 22 PHE B N 1
ATOM 1645 C CA . PHE B 1 22 ? -12 -5.656 -1.352 1 97.81 22 PHE B CA 1
ATOM 1646 C C . PHE B 1 22 ? -11.344 -5.219 -2.656 1 97.81 22 PHE B C 1
ATOM 1648 O O . PHE B 1 22 ? -10.141 -5.395 -2.842 1 97.81 22 PHE B O 1
ATOM 1655 N N . VAL B 1 23 ? -12.062 -4.672 -3.518 1 97.06 23 VAL B N 1
ATOM 1656 C CA . VAL B 1 23 ? -11.555 -4.07 -4.746 1 97.06 23 VAL B CA 1
ATOM 1657 C C . VAL B 1 23 ? -11.961 -2.602 -4.812 1 97.06 23 VAL B C 1
ATOM 1659 O O . VAL B 1 23 ? -13.125 -2.264 -4.609 1 97.06 23 VAL B O 1
ATOM 1662 N N . LEU B 1 24 ? -11.039 -1.77 -5.031 1 96.06 24 LEU B N 1
ATOM 1663 C CA . LEU B 1 24 ? -11.344 -0.35 -5.176 1 96.06 24 LEU B CA 1
ATOM 1664 C C . LEU B 1 24 ? -12.016 -0.071 -6.512 1 96.06 24 LEU B C 1
ATOM 1666 O O . LEU B 1 24 ? -11.336 0.115 -7.527 1 96.06 24 LEU B O 1
ATOM 1670 N N . LYS B 1 25 ? -13.234 0.033 -6.5 1 94.19 25 LYS B N 1
ATOM 1671 C CA . LYS B 1 25 ? -14 0.388 -7.691 1 94.19 25 LYS B CA 1
ATOM 1672 C C . LYS B 1 25 ? -14.07 1.902 -7.871 1 94.19 25 LYS B C 1
ATOM 1674 O O . LYS B 1 25 ? -13.852 2.654 -6.918 1 94.19 25 LYS B O 1
ATOM 1679 N N . SER B 1 26 ? -14.422 2.324 -9.039 1 94.19 26 SER B N 1
ATOM 1680 C CA . SER B 1 26 ? -14.484 3.74 -9.383 1 94.19 26 SER B CA 1
ATOM 1681 C C . SER B 1 26 ? -15.492 4.484 -8.516 1 94.19 26 SER B C 1
ATOM 1683 O O . SER B 1 26 ? -15.32 5.672 -8.234 1 94.19 26 SER B O 1
ATOM 1685 N N . LYS B 1 27 ? -16.484 3.805 -8.125 1 94.62 27 LYS B N 1
ATOM 1686 C CA . LYS B 1 27 ? -17.5 4.438 -7.289 1 94.62 27 LYS B CA 1
ATOM 1687 C C . LYS B 1 27 ? -16.891 4.988 -6 1 94.62 27 LYS B C 1
ATOM 1689 O O . LYS B 1 27 ? -17.328 6.02 -5.492 1 94.62 27 LYS B O 1
ATOM 1694 N N . TYR B 1 28 ? -15.922 4.328 -5.496 1 95.75 28 TYR B N 1
ATOM 1695 C CA . TYR B 1 28 ? -15.305 4.77 -4.25 1 95.75 28 TYR B CA 1
ATOM 1696 C C . TYR B 1 28 ? -14.508 6.051 -4.461 1 95.75 28 TYR B C 1
ATOM 1698 O O . TYR B 1 28 ? -14.422 6.887 -3.559 1 95.75 28 TYR B O 1
ATOM 1706 N N . ILE B 1 29 ? -13.953 6.191 -5.648 1 96.81 29 ILE B N 1
ATOM 1707 C CA . ILE B 1 29 ? -13.242 7.426 -5.977 1 96.81 29 ILE B CA 1
ATOM 1708 C C . ILE B 1 29 ? -14.227 8.594 -5.973 1 96.81 29 ILE B C 1
ATOM 1710 O O . ILE B 1 29 ? -13.93 9.656 -5.426 1 96.81 29 ILE B O 1
ATOM 1714 N N . LYS B 1 30 ? -15.359 8.375 -6.539 1 96.81 30 LYS B N 1
ATOM 1715 C CA . LYS B 1 30 ? -16.391 9.398 -6.566 1 96.81 30 LYS B CA 1
ATOM 1716 C C . LYS B 1 30 ? -16.875 9.734 -5.152 1 96.81 30 LYS B C 1
ATOM 1718 O O . LYS B 1 30 ? -17.031 10.906 -4.812 1 96.81 30 LYS B O 1
ATOM 1723 N N . ILE B 1 31 ? -17.047 8.719 -4.367 1 96.94 31 ILE B N 1
ATOM 1724 C CA . ILE B 1 31 ? -17.5 8.898 -2.992 1 96.94 31 ILE B CA 1
ATOM 1725 C C . ILE B 1 31 ? -16.469 9.711 -2.209 1 96.94 31 ILE B C 1
ATOM 1727 O O . ILE B 1 31 ? -16.828 10.641 -1.48 1 96.94 31 ILE B O 1
ATOM 1731 N N . LEU B 1 32 ? -15.25 9.406 -2.369 1 98.06 32 LEU B N 1
ATOM 1732 C CA . LEU B 1 32 ? -14.164 10.102 -1.678 1 98.06 32 LEU B CA 1
ATOM 1733 C C . LEU B 1 32 ? -14.188 11.594 -1.993 1 98.06 32 LEU B C 1
ATOM 1735 O O . LEU B 1 32 ? -14.148 12.422 -1.084 1 98.06 32 LEU B O 1
ATOM 1739 N N . LYS B 1 33 ? -14.297 11.875 -3.246 1 97.81 33 LYS B N 1
ATOM 1740 C CA . LYS B 1 33 ? -14.289 13.281 -3.664 1 97.81 33 LYS B CA 1
ATOM 1741 C C . LYS B 1 33 ? -15.523 14.008 -3.152 1 97.81 33 LYS B C 1
ATOM 1743 O O . LYS B 1 33 ? -15.422 15.102 -2.59 1 97.81 33 LYS B O 1
ATOM 1748 N N . THR B 1 34 ? -16.672 13.398 -3.285 1 97.81 34 THR B N 1
ATOM 1749 C CA . THR B 1 34 ? -17.922 14.016 -2.881 1 97.81 34 THR B CA 1
ATOM 1750 C C . THR B 1 34 ? -17.938 14.281 -1.378 1 97.81 34 THR B C 1
ATOM 1752 O O . THR B 1 34 ? -18.328 15.367 -0.938 1 97.81 34 THR B O 1
ATOM 1755 N N . LYS B 1 35 ? -17.5 13.344 -0.638 1 97.62 35 LYS B N 1
ATOM 1756 C CA . LYS B 1 35 ? -17.531 13.477 0.816 1 97.62 35 LYS B CA 1
ATOM 1757 C C . LYS B 1 35 ? -16.453 14.445 1.301 1 97.62 35 LYS B C 1
ATOM 1759 O O . LYS B 1 35 ? -16.672 15.188 2.258 1 97.62 35 LYS B O 1
ATOM 1764 N N . ALA B 1 36 ? -15.328 14.43 0.67 1 97.56 36 ALA B N 1
ATOM 1765 C CA . ALA B 1 36 ? -14.297 15.414 1.009 1 97.56 36 ALA B CA 1
ATOM 1766 C C . ALA B 1 36 ? -14.797 16.828 0.768 1 97.56 36 ALA B C 1
ATOM 1768 O O . ALA B 1 36 ? -14.539 17.734 1.57 1 97.56 36 ALA B O 1
ATOM 1769 N N . ASP B 1 37 ? -15.547 17.031 -0.294 1 96.5 37 ASP B N 1
ATOM 1770 C CA . ASP B 1 37 ? -16.109 18.328 -0.64 1 96.5 37 ASP B CA 1
ATOM 1771 C C . ASP B 1 37 ? -17.062 18.828 0.452 1 96.5 37 ASP B C 1
ATOM 1773 O O . ASP B 1 37 ? -17.172 20.031 0.683 1 96.5 37 ASP B O 1
ATOM 1777 N N . LYS B 1 38 ? -17.672 17.922 1.084 1 95.44 38 LYS B N 1
ATOM 1778 C CA . LYS 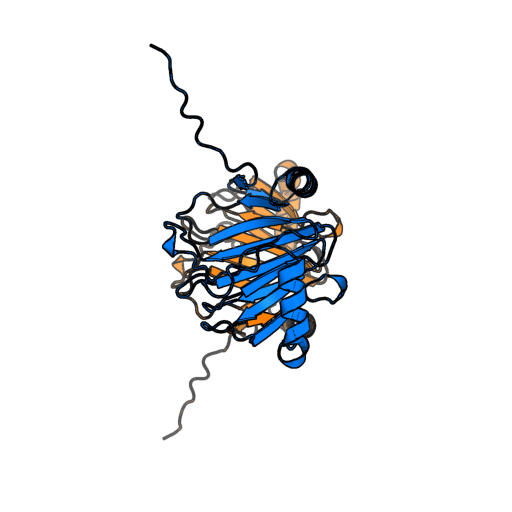B 1 38 ? -18.719 18.266 2.033 1 95.44 38 LYS B CA 1
ATOM 1779 C C . LYS B 1 38 ? -18.188 18.297 3.463 1 95.44 38 LYS B C 1
ATOM 1781 O O . LYS B 1 38 ? -18.891 18.719 4.387 1 95.44 38 LYS B O 1
ATOM 1786 N N . SER B 1 39 ? -17.031 17.812 3.596 1 94.5 39 SER B N 1
ATOM 1787 C CA . SER B 1 39 ? -16.469 17.703 4.941 1 94.5 39 SER B CA 1
ATOM 1788 C C . SER B 1 39 ? -15.898 19.047 5.414 1 94.5 39 SER B C 1
ATOM 1790 O O . SER B 1 39 ? -15.406 19.828 4.609 1 94.5 39 SER B O 1
ATOM 1792 N N . ASN B 1 40 ? -15.883 19.266 6.688 1 91 40 ASN B N 1
ATOM 1793 C CA . ASN B 1 40 ? -15.375 20.516 7.266 1 91 40 ASN B CA 1
ATOM 1794 C C . ASN B 1 40 ? -13.852 20.578 7.168 1 91 40 ASN B C 1
ATOM 1796 O O . ASN B 1 40 ? -13.289 21.672 6.977 1 91 40 ASN B O 1
ATOM 1800 N N . ASN B 1 41 ? -13.203 19.469 7.223 1 91.25 41 ASN B N 1
ATOM 1801 C CA . ASN B 1 41 ? -11.75 19.469 7.199 1 91.25 41 ASN B CA 1
ATOM 1802 C C . ASN B 1 41 ? -11.211 19.219 5.793 1 91.25 41 ASN B C 1
ATOM 1804 O O . ASN B 1 41 ? -10.008 19.016 5.609 1 91.25 41 ASN B O 1
ATOM 1808 N N . LYS B 1 42 ? -12.148 19.109 4.805 1 95.75 42 LYS B N 1
ATOM 1809 C CA . LYS B 1 42 ? -11.797 19.016 3.387 1 95.75 42 LYS B CA 1
ATOM 1810 C C . LYS B 1 42 ? -11.109 17.688 3.078 1 95.75 42 LYS B C 1
ATOM 1812 O O . LYS B 1 42 ? -10.195 17.625 2.25 1 95.75 42 LYS B O 1
ATOM 1817 N N . SER B 1 43 ? -11.508 16.672 3.852 1 97.31 43 SER B N 1
ATOM 1818 C CA . SER B 1 43 ? -10.906 15.359 3.639 1 97.31 43 SER B CA 1
ATOM 1819 C C . SER B 1 43 ? -11.898 14.242 3.92 1 97.31 43 SER B C 1
ATOM 1821 O O . SER B 1 43 ? -12.938 14.469 4.539 1 97.31 43 SER B O 1
ATOM 1823 N N . TYR B 1 44 ? -11.641 13.148 3.389 1 98 44 TYR B N 1
ATOM 1824 C CA . TYR B 1 44 ? -12.391 11.93 3.674 1 98 44 TYR B CA 1
ATOM 1825 C C . TYR B 1 44 ? -11.523 10.695 3.465 1 98 44 TYR B C 1
ATOM 1827 O O . TYR B 1 44 ? -10.672 10.672 2.576 1 98 44 TYR B O 1
ATOM 1835 N N . ARG B 1 45 ? -11.742 9.711 4.312 1 98.12 45 ARG B N 1
ATOM 1836 C CA . ARG B 1 45 ? -10.93 8.508 4.172 1 98.12 45 ARG B CA 1
ATOM 1837 C C . ARG B 1 45 ? -11.781 7.254 4.297 1 98.12 45 ARG B C 1
ATOM 1839 O O . ARG B 1 45 ? -12.75 7.227 5.062 1 98.12 45 ARG B O 1
ATOM 1846 N N . ILE B 1 46 ? -11.461 6.281 3.543 1 98 46 ILE B N 1
ATOM 1847 C CA . ILE B 1 46 ? -12.023 4.938 3.604 1 98 46 ILE B CA 1
ATOM 1848 C C . ILE B 1 46 ? -10.984 3.969 4.164 1 98 46 ILE B C 1
ATOM 1850 O O . ILE B 1 46 ? -9.859 3.895 3.66 1 98 46 ILE B O 1
ATOM 1854 N N . LEU B 1 47 ? -11.352 3.238 5.215 1 98.12 47 LEU B N 1
ATOM 1855 C CA . LEU B 1 47 ? -10.461 2.295 5.879 1 98.12 47 LEU B CA 1
ATOM 1856 C C . LEU B 1 47 ? -10.742 0.866 5.426 1 98.12 47 LEU B C 1
ATOM 1858 O O . LEU B 1 47 ? -11.898 0.435 5.402 1 98.12 47 LEU B O 1
ATOM 1862 N N . PHE B 1 48 ? -9.656 0.111 5.16 1 98.31 48 PHE B N 1
ATOM 1863 C CA . PHE B 1 48 ? -9.844 -1.232 4.621 1 98.31 48 PHE B CA 1
ATOM 1864 C C . PHE B 1 48 ? -9.602 -2.283 5.699 1 98.31 48 PHE B C 1
ATOM 1866 O O . PHE B 1 48 ? -9.969 -3.449 5.531 1 98.31 48 PHE B O 1
ATOM 1873 N N . HIS B 1 49 ? -8.891 -1.912 6.762 1 97.81 49 HIS B N 1
ATOM 1874 C CA . HIS B 1 49 ? -8.547 -2.871 7.809 1 97.81 49 HIS B CA 1
ATOM 1875 C C . HIS B 1 49 ? -9.719 -3.084 8.766 1 97.81 49 HIS B C 1
ATOM 1877 O O . HIS B 1 49 ? -10.562 -2.195 8.93 1 97.81 49 HIS B O 1
ATOM 1883 N N . LYS B 1 50 ? -9.75 -4.199 9.414 1 96.62 50 LYS B N 1
ATOM 1884 C CA . LYS B 1 50 ? -10.906 -4.668 10.172 1 96.62 50 LYS B CA 1
ATOM 1885 C C . LYS B 1 50 ? -11.156 -3.777 11.391 1 96.62 50 LYS B C 1
ATOM 1887 O O . LYS B 1 50 ? -12.312 -3.486 11.727 1 96.62 50 LYS B O 1
ATOM 1892 N N . ASN B 1 51 ? -10.156 -3.453 12.094 1 96.56 51 ASN B N 1
ATOM 1893 C CA . ASN B 1 51 ? -10.234 -2.635 13.297 1 96.56 51 ASN B CA 1
ATOM 1894 C C . ASN B 1 51 ? -8.883 -2.029 13.656 1 96.56 51 ASN B C 1
ATOM 1896 O O . ASN B 1 51 ? -7.898 -2.234 12.938 1 96.56 51 ASN B O 1
ATOM 1900 N N . ASN B 1 52 ? -8.875 -1.332 14.719 1 96.5 52 ASN B N 1
ATOM 1901 C CA . ASN B 1 52 ? -7.676 -0.579 15.062 1 96.5 52 ASN B CA 1
ATOM 1902 C C . ASN B 1 52 ? -6.578 -1.49 15.609 1 96.5 52 ASN B C 1
ATOM 1904 O O . ASN B 1 52 ? -5.426 -1.073 15.734 1 96.5 52 ASN B O 1
ATOM 1908 N N . SER B 1 53 ? -6.855 -2.727 15.875 1 96.81 53 SER B N 1
ATOM 1909 C CA . SER B 1 53 ? -5.871 -3.656 16.406 1 96.81 53 SER B CA 1
ATOM 1910 C C . SER B 1 53 ? -5.109 -4.363 15.297 1 96.81 53 SER B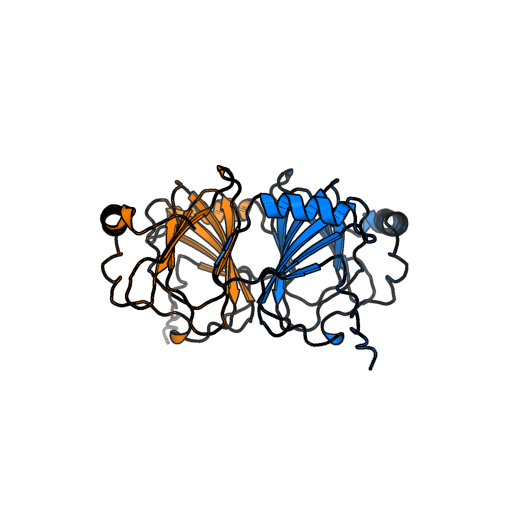 C 1
ATOM 1912 O O . SER B 1 53 ? -4.09 -5.012 15.547 1 96.81 53 SER B O 1
ATOM 1914 N N . HIS B 1 54 ? -5.633 -4.246 14.094 1 97.25 54 HIS B N 1
ATOM 1915 C CA . HIS B 1 54 ? -4.945 -4.895 12.977 1 97.25 54 HIS B CA 1
ATOM 1916 C C . HIS B 1 54 ? -3.533 -4.344 12.812 1 97.25 54 HIS B C 1
ATOM 1918 O O . HIS B 1 54 ? -3.301 -3.15 13.008 1 97.25 54 HIS B O 1
ATOM 1924 N N . LEU B 1 55 ? -2.67 -5.137 12.273 1 97.38 55 LEU B N 1
ATOM 1925 C CA . LEU B 1 55 ? -1.255 -4.781 12.258 1 97.38 55 LEU B CA 1
ATOM 1926 C C . LEU B 1 55 ? -0.906 -3.984 11.008 1 97.38 55 LEU B C 1
ATOM 1928 O O . LEU B 1 55 ? 0.15 -3.35 10.945 1 97.38 55 LEU B O 1
ATOM 1932 N N . THR B 1 56 ? -1.695 -4.066 10.031 1 98.44 56 THR B N 1
ATOM 1933 C CA . THR B 1 56 ? -1.495 -3.299 8.805 1 98.44 56 THR B CA 1
ATOM 1934 C C . THR B 1 56 ? -2.738 -2.479 8.477 1 98.44 56 THR B C 1
ATOM 1936 O O . THR B 1 56 ? -3.779 -3.035 8.117 1 98.44 56 THR B O 1
ATOM 1939 N N . HIS B 1 57 ? -2.619 -1.212 8.609 1 98.62 57 HIS B N 1
ATOM 1940 C CA . HIS B 1 57 ? -3.709 -0.302 8.273 1 98.62 57 HIS B CA 1
ATOM 1941 C C . HIS B 1 57 ? -3.562 0.229 6.852 1 98.62 57 HIS B C 1
ATOM 1943 O O . HIS B 1 57 ? -2.521 0.784 6.496 1 98.62 57 HIS B O 1
ATOM 1949 N N . GLU B 1 58 ? -4.539 -0.002 6.062 1 98.81 58 GLU B N 1
ATOM 1950 C CA . GLU B 1 58 ? -4.609 0.558 4.715 1 98.81 58 GLU B CA 1
ATOM 1951 C C . GLU B 1 58 ? -5.879 1.383 4.527 1 98.81 58 GLU B C 1
ATOM 1953 O O . GLU B 1 58 ? -6.953 0.989 4.98 1 98.81 58 GLU B O 1
ATOM 1958 N N . MET B 1 59 ? -5.699 2.518 3.867 1 98.69 59 MET B N 1
ATOM 1959 C CA . MET B 1 59 ? -6.812 3.441 3.664 1 98.69 59 MET B CA 1
ATOM 1960 C C . MET B 1 59 ? -6.648 4.211 2.357 1 98.69 59 MET B C 1
ATOM 1962 O O . MET B 1 59 ? -5.531 4.387 1.871 1 98.69 59 MET B O 1
ATOM 1966 N N . MET B 1 60 ? -7.715 4.512 1.806 1 98.75 60 MET B N 1
ATOM 1967 C CA . MET B 1 60 ? -7.773 5.469 0.703 1 98.75 60 MET B CA 1
ATOM 1968 C C . MET B 1 60 ? -8.242 6.836 1.191 1 98.75 60 MET B C 1
ATOM 1970 O O . MET B 1 60 ? -9.297 6.949 1.821 1 98.75 60 MET B O 1
ATOM 1974 N N . ILE B 1 61 ? -7.469 7.871 0.91 1 98.69 61 ILE B N 1
ATOM 1975 C CA . ILE B 1 61 ? -7.75 9.195 1.466 1 98.69 61 ILE B CA 1
ATOM 1976 C C . ILE B 1 61 ? -7.867 10.211 0.337 1 98.69 61 ILE B C 1
ATOM 1978 O O . ILE B 1 61 ? -7.082 10.188 -0.615 1 98.69 61 ILE B O 1
ATOM 1982 N N . CYS B 1 62 ? -8.805 11.07 0.472 1 98.69 62 CYS B N 1
ATOM 1983 C CA . CYS B 1 62 ? -8.961 12.219 -0.416 1 98.69 62 CYS B CA 1
ATOM 1984 C C . CYS B 1 62 ? -8.805 13.523 0.352 1 98.69 62 CYS B C 1
ATOM 1986 O O . CYS B 1 62 ? -9.453 13.727 1.383 1 98.69 62 CYS B O 1
ATOM 1988 N N . PHE B 1 63 ? -7.973 14.344 -0.155 1 98.44 63 PHE B N 1
ATOM 1989 C CA . PHE B 1 63 ? -7.844 15.719 0.325 1 98.44 63 PHE B CA 1
ATOM 1990 C C . PHE B 1 63 ? -8.188 16.703 -0.779 1 98.44 63 PHE B C 1
ATOM 1992 O O . PHE B 1 63 ? -7.797 16.516 -1.935 1 98.44 63 PHE B O 1
ATOM 1999 N N . LYS B 1 64 ? -8.906 17.719 -0.436 1 97.06 64 LYS B N 1
ATOM 2000 C CA . LYS B 1 64 ? -9.008 18.875 -1.312 1 97.06 64 LYS B CA 1
ATOM 2001 C C . LYS B 1 64 ? -7.777 19.766 -1.196 1 97.06 64 LYS B C 1
ATOM 2003 O O . LYS B 1 64 ? -7.039 19.688 -0.212 1 97.06 64 LYS B O 1
ATOM 2008 N N . LYS B 1 65 ? -7.922 20.641 -2.229 1 91.44 65 LYS B N 1
ATOM 2009 C CA . LYS B 1 65 ? -6.84 21.625 -2.18 1 91.44 65 LYS B CA 1
ATOM 2010 C C . LYS B 1 65 ? -6.953 22.5 -0.94 1 91.44 65 LYS B C 1
ATOM 2012 O O . LYS B 1 65 ? -8.055 22.844 -0.514 1 91.44 65 LYS B O 1
ATOM 2017 N N . ASN B 1 66 ? -6.043 22.781 -0.026 1 90.06 66 ASN B N 1
ATOM 2018 C CA . ASN B 1 66 ? -5.961 23.672 1.137 1 90.06 66 ASN B CA 1
ATOM 2019 C C . ASN B 1 66 ? -6.227 22.906 2.434 1 90.06 66 ASN B C 1
ATOM 2021 O O . ASN B 1 66 ? -6.273 23.5 3.51 1 90.06 66 ASN B O 1
ATOM 2025 N N . ALA B 1 67 ? -6.656 21.609 2.184 1 95.31 67 ALA B N 1
ATOM 2026 C CA . ALA B 1 67 ? -6.719 20.828 3.412 1 95.31 67 ALA B CA 1
ATOM 2027 C C . ALA B 1 67 ? -5.418 20.953 4.207 1 95.31 67 ALA B C 1
ATOM 2029 O O . ALA B 1 67 ? -4.332 21.016 3.625 1 95.31 67 ALA B O 1
ATOM 2030 N N . VAL B 1 68 ? -5.598 21.031 5.465 1 95.69 68 VAL B N 1
ATOM 2031 C CA . VAL B 1 68 ? -4.438 21.094 6.344 1 95.69 68 VAL B CA 1
ATOM 2032 C C . VAL B 1 68 ? -4.34 19.812 7.172 1 95.69 68 VAL B C 1
ATOM 2034 O O . VAL B 1 68 ? -5.258 19.5 7.934 1 95.69 68 VAL B O 1
ATOM 2037 N N . VAL B 1 69 ? -3.275 19.094 6.996 1 94.38 69 VAL B N 1
ATOM 2038 C CA . VAL B 1 69 ? -2.941 17.922 7.805 1 94.38 69 VAL B CA 1
ATOM 2039 C C . VAL B 1 69 ? -1.913 18.312 8.867 1 94.38 69 VAL B C 1
ATOM 2041 O O . VAL B 1 69 ? -0.847 18.844 8.539 1 94.38 69 VAL B O 1
ATOM 2044 N N . PRO B 1 70 ? -2.221 18.094 10.102 1 96.31 70 PRO B N 1
ATOM 2045 C CA . PRO B 1 70 ? -1.241 18.453 11.133 1 96.31 70 PRO B CA 1
ATOM 2046 C C . PRO B 1 70 ? 0.081 17.719 10.977 1 96.31 70 PRO B C 1
ATOM 2048 O O . PRO B 1 70 ? 0.089 16.531 10.625 1 96.31 70 PRO B O 1
ATOM 2051 N N . VAL B 1 71 ? 1.157 18.438 11.266 1 98.06 71 VAL B N 1
ATOM 2052 C CA . VAL B 1 71 ? 2.445 17.75 11.359 1 98.06 71 VAL B CA 1
ATOM 2053 C C . VAL B 1 71 ? 2.375 16.656 12.422 1 98.06 71 VAL B C 1
ATOM 2055 O O . VAL B 1 71 ? 1.841 16.875 13.516 1 98.06 71 VAL B O 1
ATOM 2058 N N . HIS B 1 72 ? 2.93 15.492 12.102 1 98.44 72 HIS B N 1
ATOM 2059 C CA . HIS B 1 72 ? 2.887 14.406 13.078 1 98.44 72 HIS B CA 1
ATOM 2060 C C . HIS B 1 72 ? 3.959 13.359 12.789 1 98.44 72 HIS B C 1
ATOM 2062 O O . HIS B 1 72 ? 4.66 13.445 11.781 1 98.44 72 HIS B O 1
ATOM 2068 N N . LYS B 1 73 ? 4.148 12.492 13.68 1 98.25 73 LYS B N 1
ATOM 2069 C CA . LYS B 1 73 ? 4.938 11.281 13.469 1 98.25 73 LYS B CA 1
ATOM 2070 C C . LYS B 1 73 ? 4.336 10.094 14.219 1 98.25 73 LYS B C 1
ATOM 2072 O O . LYS B 1 73 ? 3.543 10.273 15.141 1 98.25 73 LYS B O 1
ATOM 2077 N N . HIS B 1 74 ? 4.555 8.961 13.711 1 97.31 74 HIS B N 1
ATOM 2078 C CA . HIS B 1 74 ? 4.246 7.723 14.414 1 97.31 74 HIS B CA 1
ATOM 2079 C C . HIS B 1 74 ? 5.465 7.195 15.164 1 97.31 74 HIS B C 1
ATOM 2081 O O . HIS B 1 74 ? 6.523 6.984 14.57 1 97.31 74 HIS B O 1
ATOM 2087 N N . PRO B 1 75 ? 5.348 6.973 16.469 1 95.44 75 PRO B N 1
ATOM 2088 C CA . PRO B 1 75 ? 6.508 6.547 17.25 1 95.44 75 PRO B CA 1
ATOM 2089 C C . PRO B 1 75 ? 6.906 5.098 16.984 1 95.44 75 PRO B C 1
ATOM 2091 O O . PRO B 1 75 ? 6.109 4.324 16.438 1 95.44 75 PRO B O 1
ATOM 2094 N N . GLY B 1 76 ? 8.156 4.777 17.312 1 92.12 76 GLY B N 1
ATOM 2095 C CA . GLY B 1 76 ? 8.641 3.41 17.203 1 92.12 76 GLY B CA 1
ATOM 2096 C C . GLY B 1 76 ? 9.094 3.043 15.812 1 92.12 76 GLY B C 1
ATOM 2097 O O . GLY B 1 76 ? 9.688 3.863 15.109 1 92.12 76 GLY B O 1
ATOM 2098 N N . LYS B 1 77 ? 8.875 1.79 15.438 1 91.44 77 LYS B N 1
ATOM 2099 C CA . LYS B 1 77 ? 9.391 1.254 14.18 1 91.44 77 LYS B CA 1
ATOM 2100 C C . LYS B 1 77 ? 8.289 1.183 13.125 1 91.44 77 LYS B C 1
ATOM 2102 O O . LYS B 1 77 ? 8.398 0.42 12.164 1 91.44 77 LYS B O 1
ATOM 2107 N N . ARG B 1 78 ? 7.344 2.012 13.297 1 96.25 78 ARG B N 1
ATOM 2108 C CA . ARG B 1 78 ? 6.234 1.995 12.352 1 96.25 78 ARG B CA 1
ATOM 2109 C C . ARG B 1 78 ? 6.645 2.588 11.016 1 96.25 78 ARG B C 1
ATOM 2111 O O . ARG B 1 78 ? 7.426 3.543 10.961 1 96.25 78 ARG B O 1
ATOM 2118 N N . SER B 1 79 ? 6.133 1.995 10.016 1 98.44 79 SER B N 1
ATOM 2119 C CA . SER B 1 79 ? 6.293 2.578 8.688 1 98.44 79 SER B CA 1
ATOM 2120 C C . SER B 1 79 ? 5 3.232 8.211 1 98.44 79 SER B C 1
ATOM 2122 O O . SER B 1 79 ? 3.912 2.885 8.672 1 98.44 79 SER B O 1
ATOM 2124 N N . GLU B 1 80 ? 5.098 4.191 7.359 1 98.75 80 GLU B N 1
ATOM 2125 C CA . GLU B 1 80 ? 3.994 4.852 6.668 1 98.75 80 GLU B CA 1
ATOM 2126 C C . GLU B 1 80 ? 4.336 5.113 5.203 1 98.75 80 GLU B C 1
ATOM 2128 O O . GLU B 1 80 ? 5.402 5.648 4.895 1 98.75 80 GLU B O 1
ATOM 2133 N N . SER B 1 81 ? 3.492 4.699 4.324 1 98.94 81 SER B N 1
ATOM 2134 C CA . SER B 1 81 ? 3.76 4.918 2.906 1 98.94 81 SER B CA 1
ATOM 2135 C C . SER B 1 81 ? 2.561 5.551 2.209 1 98.94 81 SER B C 1
ATOM 2137 O O . SER B 1 81 ? 1.428 5.434 2.682 1 98.94 81 SER B O 1
ATOM 2139 N N . TYR B 1 82 ? 2.824 6.289 1.161 1 98.94 82 TYR B N 1
ATOM 2140 C CA . TYR B 1 82 ? 1.823 6.895 0.289 1 98.94 82 TYR B CA 1
ATOM 2141 C C . TYR B 1 82 ? 1.999 6.422 -1.149 1 98.94 82 TYR B C 1
ATOM 2143 O O . TYR B 1 82 ? 3.105 6.465 -1.692 1 98.94 82 TYR B O 1
ATOM 2151 N N . HIS B 1 83 ? 0.965 5.957 -1.755 1 98.88 83 HIS B N 1
ATOM 2152 C CA . HIS B 1 83 ? 0.916 5.598 -3.168 1 98.88 83 HIS B CA 1
ATOM 2153 C C . HIS B 1 83 ? -0.169 6.383 -3.898 1 98.88 83 HIS B C 1
ATOM 2155 O O . HIS B 1 83 ? -1.36 6.172 -3.658 1 98.88 83 HIS B O 1
ATOM 2161 N N . ILE B 1 84 ? 0.233 7.191 -4.832 1 98.5 84 ILE B N 1
ATOM 2162 C CA . ILE B 1 84 ? -0.663 8.133 -5.496 1 98.5 84 ILE B CA 1
ATOM 2163 C C . ILE B 1 84 ? -1.679 7.371 -6.344 1 98.5 84 ILE B C 1
ATOM 2165 O O . ILE B 1 84 ? -1.317 6.441 -7.066 1 98.5 84 ILE B O 1
ATOM 2169 N N . VAL B 1 85 ? -2.867 7.762 -6.199 1 97.88 85 VAL B N 1
ATOM 2170 C CA . VAL B 1 85 ? -3.938 7.301 -7.078 1 97.88 85 VAL B CA 1
ATOM 2171 C C . VAL B 1 85 ? -4.324 8.414 -8.055 1 97.88 85 VAL B C 1
ATOM 2173 O O . VAL B 1 85 ? -4.422 8.18 -9.258 1 97.88 85 VAL B O 1
ATOM 2176 N N . GLU B 1 86 ? -4.52 9.602 -7.547 1 97.25 86 GLU B N 1
ATOM 2177 C CA . GLU B 1 86 ? -4.883 10.789 -8.312 1 97.25 86 GLU B CA 1
ATOM 2178 C C . GLU B 1 86 ? -4.34 12.055 -7.664 1 97.25 86 GLU B C 1
ATOM 2180 O O . GLU B 1 86 ? -4.355 12.188 -6.438 1 97.25 86 GLU B O 1
ATOM 2185 N N . GLY B 1 87 ? -3.867 12.961 -8.516 1 98.25 87 GLY B N 1
ATOM 2186 C CA . GLY B 1 87 ? -3.41 14.25 -8.016 1 98.25 87 GLY B CA 1
ATOM 2187 C C . GLY B 1 87 ? -1.955 14.242 -7.586 1 98.25 87 GLY B C 1
ATOM 2188 O O . GLY B 1 87 ? -1.139 13.508 -8.156 1 98.25 87 GLY B O 1
ATOM 2189 N N . SER B 1 88 ? -1.627 15.227 -6.676 1 98.62 88 SER B N 1
ATOM 2190 C CA . SER B 1 88 ? -0.231 15.422 -6.297 1 98.62 88 SER B CA 1
ATOM 2191 C C . SER B 1 88 ? -0.115 15.984 -4.883 1 98.62 88 SER B C 1
ATOM 2193 O O . SER B 1 88 ? -1.08 16.531 -4.344 1 98.62 88 SER B O 1
ATOM 2195 N N . MET B 1 89 ? 1.073 15.82 -4.32 1 98.44 89 MET B N 1
ATOM 2196 C CA . MET B 1 89 ? 1.359 16.328 -2.982 1 98.44 89 MET B CA 1
ATOM 2197 C C . MET B 1 89 ? 2.854 16.578 -2.801 1 98.44 89 MET B C 1
ATOM 2199 O O . MET B 1 89 ? 3.672 16.016 -3.539 1 98.44 89 MET B O 1
ATOM 2203 N N . ASP B 1 90 ? 3.129 17.375 -1.863 1 98.12 90 ASP B N 1
ATOM 2204 C CA . ASP B 1 90 ? 4.457 17.453 -1.263 1 98.12 90 ASP B CA 1
ATOM 2205 C C . ASP B 1 90 ? 4.449 16.906 0.165 1 98.12 90 ASP B C 1
ATOM 2207 O O . ASP B 1 90 ? 3.457 17.062 0.884 1 98.12 90 ASP B O 1
ATOM 2211 N N . VAL B 1 91 ? 5.52 16.25 0.54 1 98.62 91 VAL B N 1
ATOM 2212 C CA . VAL B 1 91 ? 5.715 15.805 1.914 1 98.62 91 VAL B CA 1
ATOM 2213 C C . VAL B 1 91 ? 7.004 16.391 2.473 1 98.62 91 VAL B C 1
ATOM 2215 O O . VAL B 1 91 ? 8.086 16.156 1.933 1 98.62 91 VAL B O 1
ATOM 2218 N N . TYR B 1 92 ? 6.848 17.125 3.504 1 98.44 92 TYR B N 1
ATOM 2219 C CA . TYR B 1 92 ? 7.988 17.75 4.164 1 98.44 92 TYR B CA 1
ATOM 2220 C C . TYR B 1 92 ? 8.383 16.969 5.414 1 98.44 92 TYR B C 1
ATOM 2222 O O . TYR B 1 92 ? 7.523 16.516 6.172 1 98.44 92 TYR B O 1
ATOM 2230 N N . PHE B 1 93 ? 9.648 16.875 5.648 1 98.31 93 PHE B N 1
ATOM 2231 C CA . PHE B 1 93 ? 10.164 16.141 6.793 1 98.31 93 PHE B CA 1
ATOM 2232 C C . PHE B 1 93 ? 10.961 17.047 7.719 1 98.31 93 PHE B C 1
ATOM 2234 O O . PHE B 1 93 ? 11.625 17.984 7.258 1 98.31 93 PHE B O 1
ATOM 2241 N N . PHE B 1 94 ? 10.891 16.719 9.039 1 98.25 94 PHE B N 1
ATOM 2242 C CA . PHE B 1 94 ? 11.523 17.594 10.031 1 98.25 94 PHE B CA 1
ATOM 2243 C C . PHE B 1 94 ? 12.273 16.766 11.062 1 98.25 94 PHE B C 1
ATOM 2245 O O . PHE B 1 94 ? 11.883 15.633 11.375 1 98.25 94 PHE B O 1
ATOM 2252 N N . LYS B 1 95 ? 13.258 17.359 11.625 1 97.06 95 LYS B N 1
ATOM 2253 C CA . LYS B 1 95 ? 13.852 16.859 12.867 1 97.06 95 LYS B CA 1
ATOM 2254 C C . LYS B 1 95 ? 12.922 17.094 14.055 1 97.06 95 LYS B C 1
ATOM 2256 O O . LYS B 1 95 ? 11.93 17.812 13.938 1 97.06 95 LYS B O 1
ATOM 2261 N N . ASP B 1 96 ? 13.25 16.531 15.156 1 97.62 96 ASP B N 1
ATOM 2262 C CA . ASP B 1 96 ? 12.414 16.609 16.359 1 97.62 96 ASP B CA 1
ATOM 2263 C C . ASP B 1 96 ? 12.227 18.062 16.797 1 97.62 96 ASP B C 1
ATOM 2265 O O . ASP B 1 96 ? 11.18 18.406 17.359 1 97.62 96 ASP B O 1
ATOM 2269 N N . ASN B 1 97 ? 13.18 18.922 16.5 1 97 97 ASN B N 1
ATOM 2270 C CA . ASN B 1 97 ? 13.117 20.297 16.953 1 97 97 ASN B CA 1
ATOM 2271 C C . ASN B 1 97 ? 12.453 21.203 15.922 1 97 97 ASN B C 1
ATOM 2273 O O . ASN B 1 97 ? 12.469 22.438 16.062 1 97 97 ASN B O 1
ATOM 2277 N N . GLY B 1 98 ? 12.055 20.609 14.789 1 96.88 98 GLY B N 1
ATOM 2278 C CA . GLY B 1 98 ? 11.312 21.375 13.812 1 96.88 98 GLY B CA 1
ATOM 2279 C C . GLY B 1 98 ? 12.164 21.844 12.648 1 96.88 98 GLY B C 1
ATOM 2280 O O . GLY B 1 98 ? 11.656 22.438 11.688 1 96.88 98 GLY B O 1
ATOM 2281 N N . LYS B 1 99 ? 13.453 21.578 12.719 1 96.06 99 LYS B N 1
ATOM 2282 C CA . LYS B 1 99 ? 14.305 21.906 11.578 1 96.06 99 LYS B CA 1
ATOM 2283 C C . LYS B 1 99 ? 13.961 21.062 10.367 1 96.06 99 LYS B C 1
ATOM 2285 O O . LYS B 1 99 ? 13.852 19.828 10.469 1 96.06 99 LYS B O 1
ATOM 2290 N N . PRO B 1 100 ? 13.836 21.688 9.188 1 96.94 100 PRO B N 1
ATOM 2291 C CA . PRO B 1 100 ? 13.5 20.906 8 1 96.94 100 PRO B CA 1
ATOM 2292 C C . PRO B 1 100 ? 14.641 19.984 7.559 1 96.94 100 PRO B C 1
ATOM 2294 O O . PRO B 1 100 ? 15.812 20.359 7.652 1 96.94 100 PRO B O 1
ATOM 2297 N N . ILE B 1 101 ? 14.289 18.828 7.152 1 96.31 101 ILE B N 1
ATOM 2298 C CA . ILE B 1 101 ? 15.211 17.859 6.559 1 96.31 101 ILE B CA 1
ATOM 2299 C C . ILE B 1 101 ? 15.195 18 5.039 1 96.31 101 ILE B C 1
ATOM 2301 O O . ILE B 1 101 ? 16.25 18 4.395 1 96.31 101 ILE B O 1
ATOM 2305 N N . GLY B 1 102 ? 14.031 18.109 4.488 1 97.44 102 GLY B N 1
ATOM 2306 C CA . GLY B 1 102 ? 13.766 18.172 3.059 1 97.44 102 GLY B CA 1
ATOM 2307 C C . GLY B 1 102 ? 12.344 17.797 2.703 1 97.44 102 GLY B C 1
ATOM 2308 O O . GLY B 1 102 ? 11.477 17.719 3.578 1 97.44 102 GLY B O 1
ATOM 2309 N N . TYR B 1 103 ? 12.125 17.703 1.375 1 98.19 103 TYR B N 1
ATOM 2310 C CA . TYR B 1 103 ? 10.773 17.328 0.966 1 98.19 103 TYR B CA 1
ATOM 2311 C C . TYR B 1 103 ? 10.805 16.484 -0.297 1 98.19 103 TYR B C 1
ATOM 2313 O O . TYR B 1 103 ? 11.828 16.406 -0.979 1 98.19 103 TYR B O 1
ATOM 2321 N N . ILE B 1 104 ? 9.766 15.758 -0.522 1 98.06 104 ILE B N 1
ATOM 2322 C CA . ILE B 1 104 ? 9.547 15.031 -1.766 1 98.06 104 ILE B CA 1
ATOM 2323 C C . ILE B 1 104 ? 8.258 15.516 -2.426 1 98.06 104 ILE B C 1
ATOM 2325 O O . ILE B 1 104 ? 7.387 16.078 -1.759 1 98.06 104 ILE B O 1
ATOM 2329 N N . SER B 1 105 ? 8.203 15.312 -3.729 1 98.19 105 SER B N 1
ATOM 2330 C CA . SER B 1 105 ? 7.004 15.602 -4.504 1 98.19 105 SER B CA 1
ATOM 2331 C C . SER B 1 105 ? 6.48 14.344 -5.203 1 98.19 105 SER B C 1
ATOM 2333 O O . SER B 1 105 ? 7.215 13.695 -5.945 1 98.19 105 SER B O 1
ATOM 2335 N N . LEU B 1 106 ? 5.238 14.047 -4.941 1 98.44 106 LEU B N 1
ATOM 2336 C CA . LEU B 1 106 ? 4.633 12.852 -5.516 1 98.44 106 LEU B CA 1
ATOM 2337 C C . LEU B 1 106 ? 3.543 13.219 -6.516 1 98.44 106 LEU B C 1
ATOM 2339 O O . LEU B 1 106 ? 2.666 14.031 -6.215 1 98.44 106 LEU B O 1
ATOM 2343 N N . SER B 1 107 ? 3.633 12.672 -7.668 1 97.69 107 SER B N 1
ATOM 2344 C CA . SER B 1 107 ? 2.617 12.805 -8.703 1 97.69 107 SER B CA 1
ATOM 2345 C C . SER B 1 107 ? 2.855 11.82 -9.844 1 97.69 107 SER B C 1
ATOM 2347 O O . SER B 1 107 ? 3.98 11.352 -10.039 1 97.69 107 SER B O 1
ATOM 2349 N N . LYS B 1 108 ? 1.825 11.547 -10.539 1 93.88 108 LYS B N 1
ATOM 2350 C CA . LYS B 1 108 ? 1.981 10.758 -11.758 1 93.88 108 LYS B CA 1
ATOM 2351 C C . LYS B 1 108 ? 2.764 11.523 -12.82 1 93.88 108 LYS B C 1
ATOM 2353 O O . LYS B 1 108 ? 3.541 10.938 -13.57 1 93.88 108 LYS B O 1
ATOM 2358 N N . LYS B 1 109 ? 2.629 12.797 -12.828 1 92.88 109 LYS B N 1
ATOM 2359 C CA . LYS B 1 109 ? 3.26 13.656 -13.828 1 92.88 109 LYS B CA 1
ATOM 2360 C C . LYS B 1 109 ? 4.781 13.562 -13.75 1 92.88 109 LYS B C 1
ATOM 2362 O O . LYS B 1 109 ? 5.457 13.516 -14.781 1 92.88 109 LYS B O 1
ATOM 2367 N N . ASN B 1 110 ? 5.328 13.516 -12.562 1 91.69 110 ASN B N 1
ATOM 2368 C CA . ASN B 1 110 ? 6.781 13.445 -12.422 1 91.69 110 ASN B CA 1
ATOM 2369 C C . ASN B 1 110 ? 7.254 12.008 -12.219 1 91.69 110 ASN B C 1
ATOM 2371 O O . ASN B 1 110 ? 8.414 11.773 -11.883 1 91.69 110 ASN B O 1
ATOM 2375 N N . ASN B 1 111 ? 6.398 11.125 -12.266 1 91.81 111 ASN B N 1
ATOM 2376 C CA . ASN B 1 111 ? 6.656 9.695 -12.188 1 91.81 111 ASN B CA 1
ATOM 2377 C C . ASN B 1 111 ? 7.188 9.297 -10.812 1 91.81 111 ASN B C 1
ATOM 2379 O O . ASN B 1 111 ? 8.031 8.406 -10.703 1 91.81 111 ASN B O 1
ATOM 2383 N N . GLN B 1 112 ? 6.914 10.023 -9.859 1 96.62 112 GLN B N 1
ATOM 2384 C CA . GLN B 1 112 ? 7.156 9.68 -8.469 1 96.62 112 GLN B CA 1
ATOM 2385 C C . GLN B 1 112 ? 5.844 9.469 -7.715 1 96.62 112 GLN B C 1
ATOM 2387 O O . GLN B 1 112 ? 5.262 10.422 -7.191 1 96.62 112 GLN B O 1
ATOM 2392 N N . ILE B 1 113 ? 5.453 8.195 -7.621 1 97.88 113 ILE B N 1
ATOM 2393 C CA . ILE B 1 113 ? 4.066 7.949 -7.23 1 97.88 113 ILE B CA 1
ATOM 2394 C C . ILE B 1 113 ? 4.031 7.242 -5.879 1 97.88 113 ILE B C 1
ATOM 2396 O O . ILE B 1 113 ? 2.953 6.941 -5.355 1 97.88 113 ILE B O 1
ATOM 2400 N N . PHE B 1 114 ? 5.191 6.977 -5.363 1 98.69 114 PHE B N 1
ATOM 2401 C CA . PHE B 1 114 ? 5.234 6.18 -4.145 1 98.69 114 PHE B CA 1
ATOM 2402 C C . PHE B 1 114 ? 6.395 6.609 -3.256 1 98.69 114 PHE B C 1
ATOM 2404 O O . PHE B 1 114 ? 7.504 6.84 -3.746 1 98.69 114 PHE B O 1
ATOM 2411 N N . TYR B 1 115 ? 6.188 6.695 -1.988 1 98.62 115 TYR B N 1
ATOM 2412 C CA . TYR B 1 115 ? 7.266 6.781 -1.012 1 98.62 115 TYR B CA 1
ATOM 2413 C C . TYR B 1 115 ? 6.93 5.984 0.243 1 98.62 115 TYR B C 1
ATOM 2415 O O . TYR B 1 115 ? 5.766 5.664 0.49 1 98.62 115 TYR B O 1
ATOM 2423 N N . ARG B 1 116 ? 7.945 5.645 1.06 1 98.81 116 ARG B N 1
ATOM 2424 C CA . ARG B 1 116 ? 7.809 4.957 2.34 1 98.81 116 ARG B CA 1
ATOM 2425 C C . ARG B 1 116 ? 8.703 5.586 3.398 1 98.81 116 ARG B C 1
ATOM 2427 O O . ARG B 1 116 ? 9.914 5.73 3.189 1 98.81 116 ARG B O 1
ATOM 2434 N N . LEU B 1 117 ? 8.109 6.027 4.473 1 98.69 117 LEU B N 1
ATOM 2435 C CA . LEU B 1 117 ? 8.812 6.473 5.672 1 98.69 117 LEU B CA 1
ATOM 2436 C C . LEU B 1 117 ? 8.984 5.328 6.66 1 98.69 117 LEU B C 1
ATOM 2438 O O . LEU B 1 117 ? 8 4.789 7.176 1 98.69 117 LEU B O 1
ATOM 2442 N N . SER B 1 118 ? 10.234 4.957 6.941 1 97.94 118 SER B N 1
ATOM 2443 C CA . SER B 1 118 ? 10.516 3.789 7.77 1 97.94 118 SER B CA 1
ATOM 2444 C C . SER B 1 118 ? 11.156 4.191 9.094 1 97.94 118 SER B C 1
ATOM 2446 O O . SER B 1 118 ? 11.898 3.408 9.688 1 97.94 118 SER B O 1
ATOM 2448 N N . SER B 1 119 ? 11 5.402 9.461 1 96.38 119 SER B N 1
ATOM 2449 C CA . SER B 1 119 ? 11.492 5.934 10.727 1 96.38 119 SER B CA 1
ATOM 2450 C C . SER B 1 119 ? 10.5 6.922 11.328 1 96.38 119 SER B C 1
ATOM 2452 O O . SER B 1 119 ? 9.602 7.414 10.641 1 96.38 119 SER B O 1
ATOM 2454 N N . SER B 1 120 ? 10.688 7.125 12.594 1 97.44 120 SER B N 1
ATOM 2455 C CA . SER B 1 120 ? 9.812 8.039 13.312 1 97.44 120 SER B CA 1
ATOM 2456 C C . SER B 1 120 ? 10.211 9.492 13.078 1 97.44 120 SER B C 1
ATOM 2458 O O . SER B 1 120 ? 10.844 10.117 13.938 1 97.44 120 SER B O 1
ATOM 2460 N N . LYS B 1 121 ? 9.805 10.078 11.961 1 97.88 121 LYS B N 1
ATOM 2461 C CA . LYS B 1 121 ? 10.117 11.461 11.625 1 97.88 121 LYS B CA 1
ATOM 2462 C C . LYS B 1 121 ? 8.844 12.289 11.477 1 97.88 121 LYS B C 1
ATOM 2464 O O . LYS B 1 121 ? 7.859 11.82 10.906 1 97.88 121 LYS B O 1
ATOM 2469 N N . PHE B 1 122 ? 8.938 13.453 11.984 1 98.69 122 PHE B N 1
ATOM 2470 C CA . PHE B 1 122 ? 7.836 14.383 11.742 1 98.69 122 PHE B CA 1
ATOM 2471 C C . PHE B 1 122 ? 7.691 14.68 10.25 1 98.69 122 PHE B C 1
ATOM 2473 O O . PHE B 1 122 ? 8.688 14.883 9.555 1 98.69 122 PHE B O 1
ATOM 2480 N N . HIS B 1 123 ? 6.488 14.688 9.805 1 98.69 123 HIS B N 1
ATOM 2481 C CA . HIS B 1 123 ? 6.246 14.969 8.398 1 98.69 123 HIS B CA 1
ATOM 2482 C C . HIS B 1 123 ? 4.941 15.734 8.203 1 98.69 123 HIS B C 1
ATOM 2484 O O . HIS B 1 123 ? 4.047 15.664 9.047 1 98.69 123 HIS B O 1
ATOM 2490 N N . LEU B 1 124 ? 4.922 16.516 7.195 1 98.38 124 LEU B N 1
ATOM 2491 C CA . LEU B 1 124 ? 3.801 17.359 6.797 1 98.38 124 LEU B CA 1
ATOM 2492 C C . LEU B 1 124 ? 3.4 17.094 5.352 1 98.38 124 LEU B C 1
ATOM 2494 O O . LEU B 1 124 ? 4.215 17.234 4.438 1 98.38 124 LEU B O 1
ATOM 2498 N N . LEU B 1 125 ? 2.217 16.594 5.215 1 98.19 125 LEU B N 1
ATOM 2499 C CA . LEU B 1 125 ? 1.641 16.391 3.891 1 98.19 125 LEU B CA 1
ATOM 2500 C C . LEU B 1 125 ? 0.922 17.656 3.414 1 98.19 125 LEU B C 1
ATOM 2502 O O . LEU B 1 125 ? 0.099 18.219 4.141 1 98.19 125 LEU B O 1
ATOM 2506 N N . VAL B 1 126 ? 1.21 18.125 2.178 1 97.88 126 VAL B N 1
ATOM 2507 C CA . VAL B 1 126 ? 0.562 19.281 1.568 1 97.88 126 VAL B CA 1
ATOM 2508 C C . VAL B 1 126 ? 0.019 18.906 0.192 1 97.88 126 VAL B C 1
ATOM 2510 O O . VAL B 1 126 ? 0.787 18.703 -0.748 1 97.88 126 VAL B O 1
ATOM 2513 N N . PRO B 1 127 ? -1.296 18.859 0.057 1 97.94 127 PRO B N 1
ATOM 2514 C CA . PRO B 1 127 ? -1.843 18.641 -1.284 1 97.94 127 PRO B CA 1
ATOM 2515 C C . PRO B 1 127 ? -1.484 19.766 -2.26 1 97.94 127 PRO B C 1
ATOM 2517 O O . PRO B 1 127 ? -1.529 20.938 -1.896 1 97.94 127 PRO B O 1
ATOM 2520 N N . THR B 1 128 ? -1.176 19.391 -3.508 1 97.56 128 THR B N 1
ATOM 2521 C CA . THR B 1 128 ? -0.776 20.406 -4.48 1 97.56 128 THR B CA 1
ATOM 2522 C C . THR B 1 128 ? -1.662 20.344 -5.719 1 97.56 128 THR B C 1
ATOM 2524 O O . THR B 1 128 ? -1.338 20.922 -6.75 1 97.56 128 THR B O 1
ATOM 2527 N N . SER B 1 129 ? -2.689 19.625 -5.73 1 98.12 129 SER B N 1
ATOM 2528 C CA . SER B 1 129 ? -3.721 19.578 -6.762 1 98.12 129 SER B CA 1
ATOM 2529 C C . SER B 1 129 ? -5.109 19.781 -6.164 1 98.12 129 SER B C 1
ATOM 2531 O O . SER B 1 129 ? -5.277 19.75 -4.941 1 98.12 129 SER B O 1
ATOM 2533 N N . GLU B 1 130 ? -6.094 20.062 -7.027 1 98 130 GLU B N 1
ATOM 2534 C CA . GLU B 1 130 ? -7.453 20.297 -6.543 1 98 130 GLU B CA 1
ATOM 2535 C C . GLU B 1 130 ? -7.945 19.125 -5.703 1 98 130 GLU B C 1
ATOM 2537 O O . GLU B 1 130 ? -8.492 19.328 -4.617 1 98 130 GLU B O 1
ATOM 2542 N N . TYR B 1 131 ? -7.809 17.906 -6.234 1 98.38 131 TYR B N 1
ATOM 2543 C CA . TYR B 1 131 ? -8.047 16.656 -5.508 1 98.38 131 TYR B CA 1
ATOM 2544 C C . TYR B 1 131 ? -6.77 15.836 -5.406 1 98.38 131 TYR B C 1
ATOM 2546 O O . TYR B 1 131 ? -6.031 15.703 -6.387 1 98.38 131 TYR B O 1
ATOM 2554 N N . LEU B 1 132 ? -6.52 15.422 -4.188 1 98.62 132 LEU B N 1
ATOM 2555 C CA . LEU B 1 132 ? -5.48 14.43 -3.934 1 98.62 132 LEU B CA 1
ATOM 2556 C C . LEU B 1 132 ? -6.078 13.148 -3.379 1 98.62 132 LEU B C 1
ATOM 2558 O O . LEU B 1 132 ? -6.75 13.164 -2.342 1 98.62 132 LEU B O 1
ATOM 2562 N N . ILE B 1 133 ? -5.93 12.031 -4.102 1 98.69 133 ILE B N 1
ATOM 2563 C CA . ILE B 1 133 ? -6.328 10.719 -3.619 1 98.69 133 ILE B CA 1
ATOM 2564 C C . ILE B 1 133 ? -5.117 9.789 -3.588 1 98.69 133 ILE B C 1
ATOM 2566 O O . ILE B 1 133 ? -4.383 9.68 -4.574 1 98.69 133 ILE B O 1
ATOM 2570 N N . TYR B 1 134 ? -4.891 9.172 -2.477 1 98.75 134 TYR B N 1
ATOM 2571 C CA . TYR B 1 134 ? -3.744 8.273 -2.367 1 98.75 134 TYR B CA 1
ATOM 2572 C C . TYR B 1 134 ? -4.043 7.117 -1.423 1 98.75 134 TYR B C 1
ATOM 2574 O O . TYR B 1 134 ? -4.945 7.207 -0.586 1 98.75 134 TYR B O 1
ATOM 2582 N N . HIS B 1 135 ? -3.385 6.016 -1.625 1 98.88 135 HIS B N 1
ATOM 2583 C CA . HIS B 1 135 ? -3.385 4.836 -0.771 1 98.88 135 HIS B CA 1
ATOM 2584 C C . HIS B 1 135 ? -2.336 4.953 0.331 1 98.88 135 HIS B C 1
ATOM 2586 O O . HIS B 1 135 ? -1.137 4.996 0.051 1 98.88 135 HIS B O 1
ATOM 2592 N N . GLU B 1 136 ? -2.768 5.031 1.543 1 98.88 136 GLU B N 1
ATOM 2593 C CA . GLU B 1 136 ? -1.871 5.09 2.695 1 98.88 136 GLU B CA 1
ATOM 2594 C C . GLU B 1 136 ? -1.768 3.73 3.383 1 98.88 136 GLU B C 1
ATOM 2596 O O . GLU B 1 136 ? -2.781 3.068 3.617 1 98.88 136 GLU B O 1
ATOM 2601 N N . THR B 1 137 ? -0.574 3.316 3.635 1 98.88 137 THR B N 1
ATOM 2602 C CA . THR B 1 137 ? -0.303 2.148 4.465 1 98.88 137 THR B CA 1
ATOM 2603 C C . THR B 1 137 ? 0.468 2.547 5.723 1 98.88 137 THR B C 1
ATOM 2605 O O . THR B 1 137 ? 1.5 3.217 5.637 1 98.88 137 THR B O 1
ATOM 2608 N N . VAL B 1 138 ? 0.023 2.178 6.844 1 98.5 138 VAL B N 1
ATOM 2609 C CA . VAL B 1 138 ? 0.707 2.465 8.102 1 98.5 138 VAL B CA 1
ATOM 2610 C C . VAL B 1 138 ? 0.759 1.206 8.961 1 98.5 138 VAL B C 1
ATOM 2612 O O . VAL B 1 138 ? -0.218 0.457 9.039 1 98.5 138 VAL B O 1
ATOM 2615 N N . THR B 1 139 ? 1.878 0.963 9.633 1 98.44 139 THR B N 1
ATOM 2616 C CA . THR B 1 139 ? 1.996 -0.165 10.555 1 98.44 139 THR B CA 1
ATOM 2617 C C . THR B 1 139 ? 1.105 0.038 11.773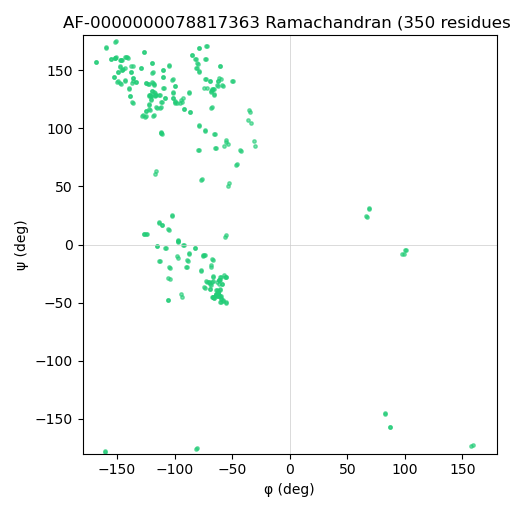 1 98.44 139 THR B C 1
ATOM 2619 O O . THR B 1 139 ? 1.216 1.05 12.469 1 98.44 139 THR B O 1
ATOM 2622 N N . GLY B 1 140 ? 0.166 -0.838 11.961 1 96.81 140 GLY B N 1
ATOM 2623 C CA . GLY B 1 140 ? -0.626 -0.861 13.18 1 96.81 140 GLY B CA 1
ATOM 2624 C C . GLY B 1 140 ? 0.067 -1.571 14.328 1 96.81 140 GLY B C 1
ATOM 2625 O O . GLY B 1 140 ? 1.253 -1.896 14.234 1 96.81 140 GLY B O 1
ATOM 2626 N N . PRO B 1 141 ? -0.525 -1.751 15.461 1 96.38 141 PRO B N 1
ATOM 2627 C CA . PRO B 1 141 ? -1.886 -1.315 15.789 1 96.38 141 PRO B CA 1
ATOM 2628 C C . PRO B 1 141 ? -1.95 0.152 16.203 1 96.38 141 PRO B C 1
ATOM 2630 O O . PRO B 1 141 ? -0.913 0.773 16.453 1 96.38 141 PRO B O 1
ATOM 2633 N N . PHE B 1 142 ? -3.098 0.73 16.109 1 95.88 142 PHE B N 1
ATOM 2634 C CA . PHE B 1 142 ? -3.4 2.037 16.688 1 95.88 142 PHE B CA 1
ATOM 2635 C C . PHE B 1 142 ? -4.383 1.905 17.844 1 95.88 142 PHE B C 1
ATOM 2637 O O . PHE B 1 142 ? -5.598 1.948 17.641 1 95.88 142 PHE B O 1
ATOM 2644 N N . LEU B 1 143 ? -3.885 1.839 18.984 1 91.81 143 LEU B N 1
ATOM 2645 C CA . LEU B 1 143 ? -4.691 1.454 20.125 1 91.81 143 LEU B CA 1
ATOM 2646 C C . LEU B 1 143 ? -4.859 2.625 21.094 1 91.81 143 LEU B C 1
ATOM 2648 O O . LEU B 1 143 ? -5.727 2.596 21.969 1 91.81 143 LEU B O 1
ATOM 2652 N N . SER B 1 144 ? -4.039 3.654 20.906 1 89.31 144 SER B N 1
ATOM 2653 C CA . SER B 1 144 ? -4.133 4.789 21.828 1 89.31 144 SER B CA 1
ATOM 2654 C C . SER B 1 144 ? -3.715 6.086 21.141 1 89.31 144 SER B C 1
ATOM 2656 O O . SER B 1 144 ? -3.188 6.059 20.016 1 89.31 144 SER B O 1
ATOM 2658 N N . LYS B 1 145 ? -3.846 7.121 21.797 1 88.25 145 LYS B N 1
ATOM 2659 C CA . LYS B 1 145 ? -3.432 8.43 21.312 1 88.25 145 LYS B CA 1
ATOM 2660 C C . LYS B 1 145 ? -1.911 8.523 21.203 1 88.25 145 LYS B C 1
ATOM 2662 O O . LYS B 1 145 ? -1.385 9.367 20.484 1 88.25 145 LYS B O 1
ATOM 2667 N N . ALA B 1 146 ? -1.305 7.637 21.891 1 89.88 146 ALA B N 1
ATOM 2668 C CA . ALA B 1 146 ? 0.155 7.652 21.906 1 89.88 146 ALA B CA 1
ATOM 2669 C C . ALA B 1 146 ? 0.727 7.152 20.578 1 89.88 146 ALA B C 1
ATOM 2671 O O . ALA B 1 146 ? 1.919 7.316 20.312 1 89.88 146 ALA B O 1
ATOM 2672 N N . ASP B 1 147 ? -0.103 6.645 19.75 1 93.94 147 ASP B N 1
ATOM 2673 C CA . ASP B 1 147 ? 0.364 6.059 18.5 1 93.94 147 ASP B CA 1
ATOM 2674 C C . ASP B 1 147 ? 0.584 7.137 17.438 1 93.94 147 ASP B C 1
ATOM 2676 O O . ASP B 1 147 ? 1.07 6.848 16.344 1 93.94 147 ASP B O 1
ATOM 2680 N N . ILE B 1 148 ? 0.266 8.383 17.797 1 95.88 148 ILE B N 1
ATOM 2681 C CA . ILE B 1 148 ? 0.515 9.555 16.953 1 95.88 148 ILE B CA 1
ATOM 2682 C C . ILE B 1 148 ? 1.002 10.711 17.828 1 95.88 148 ILE B C 1
ATOM 2684 O O . ILE B 1 148 ? 0.434 10.977 18.891 1 95.88 148 ILE B O 1
ATOM 2688 N N . ILE B 1 149 ? 2.033 11.406 17.422 1 97.5 149 ILE B N 1
ATOM 2689 C CA . ILE B 1 149 ? 2.604 12.516 18.172 1 97.5 149 ILE B CA 1
ATOM 2690 C C . ILE B 1 149 ? 2.529 13.797 17.344 1 97.5 149 ILE B C 1
ATOM 2692 O O . ILE B 1 149 ? 2.928 13.805 16.172 1 97.5 149 ILE B O 1
ATOM 2696 N N . TYR B 1 150 ? 2.064 14.828 17.938 1 97.5 150 TYR B N 1
ATOM 2697 C CA . TYR B 1 150 ? 2.004 16.156 17.344 1 97.5 150 TYR B CA 1
ATOM 2698 C C . TYR B 1 150 ? 2.973 17.109 18.031 1 97.5 150 TYR B C 1
ATOM 2700 O O . TYR B 1 150 ? 2.887 17.328 19.234 1 97.5 150 TYR B O 1
ATOM 2708 N N . PRO B 1 151 ? 3.854 17.688 17.281 1 97.94 151 PRO B N 1
ATOM 2709 C CA . PRO B 1 151 ? 4.832 18.562 17.953 1 97.94 151 PRO B CA 1
ATOM 2710 C C . PRO B 1 151 ? 4.266 19.922 18.297 1 97.94 151 PRO B C 1
ATOM 2712 O O . PRO B 1 151 ? 3.49 20.5 17.516 1 97.94 151 PRO B O 1
ATOM 2715 N N . LYS B 1 152 ? 4.707 20.5 19.297 1 97.19 152 LYS B N 1
ATOM 2716 C CA . LYS B 1 152 ? 4.246 21.812 19.766 1 97.19 152 LYS B CA 1
ATOM 2717 C C . LYS B 1 152 ? 4.668 22.922 18.797 1 97.19 152 LYS B C 1
ATOM 2719 O O . LYS B 1 152 ? 3.936 23.891 18.594 1 97.19 152 LYS B O 1
ATOM 2724 N N . TRP B 1 153 ? 5.82 22.734 18.203 1 96.88 153 TRP B N 1
ATOM 2725 C CA . TRP B 1 153 ? 6.402 23.797 17.391 1 96.88 153 TRP B CA 1
ATOM 2726 C C . TRP B 1 153 ? 5.574 24.047 16.125 1 96.88 153 TRP B C 1
ATOM 2728 O O . TRP B 1 153 ? 5.762 25.047 15.438 1 96.88 153 TRP B O 1
ATOM 2738 N N . SER B 1 154 ? 4.645 23.141 15.805 1 97.12 154 SER B N 1
ATOM 2739 C CA . SER B 1 154 ? 3.857 23.281 14.578 1 97.12 154 SER B CA 1
ATOM 2740 C C . SER B 1 154 ? 2.436 23.734 14.891 1 97.12 154 SER B C 1
ATOM 2742 O O . SER B 1 154 ? 1.551 23.656 14.039 1 97.12 154 SER B O 1
ATOM 2744 N N . ALA B 1 155 ? 2.15 24.156 15.984 1 94.62 155 ALA B N 1
ATOM 2745 C CA . ALA B 1 155 ? 0.813 24.516 16.438 1 94.62 155 ALA B CA 1
ATOM 2746 C C . ALA B 1 155 ? 0.191 25.578 15.539 1 94.62 155 ALA B C 1
ATOM 2748 O O . ALA B 1 155 ? -1.03 25.625 15.375 1 94.62 155 ALA B O 1
ATOM 2749 N N . ASN B 1 156 ? 0.972 26.375 14.898 1 92.75 156 ASN B N 1
ATOM 2750 C CA . ASN B 1 156 ? 0.474 27.469 14.078 1 92.75 156 ASN B CA 1
ATOM 2751 C C . ASN B 1 156 ? 0.184 27 12.648 1 92.75 156 ASN B C 1
ATOM 2753 O O . ASN B 1 156 ? -0.343 27.766 11.844 1 92.75 156 ASN B O 1
ATOM 2757 N N . PHE B 1 157 ? 0.554 25.766 12.312 1 94.44 157 PHE B N 1
ATOM 2758 C CA . PHE B 1 157 ? 0.292 25.25 10.969 1 94.44 157 PHE B CA 1
ATOM 2759 C C . PHE B 1 157 ? -1.174 24.859 10.82 1 94.44 157 PHE B C 1
ATOM 2761 O O . PHE B 1 157 ? -1.483 23.734 10.43 1 94.44 157 PHE B O 1
ATOM 2768 N N . ASN B 1 158 ? -2.068 25.734 11.078 1 91.5 158 ASN B N 1
ATOM 2769 C CA . ASN B 1 158 ? -3.498 25.438 11.07 1 91.5 158 ASN B CA 1
ATOM 2770 C C . ASN B 1 158 ? -4.188 26.062 9.859 1 91.5 158 ASN B C 1
ATOM 2772 O O . ASN B 1 158 ? -5.395 25.891 9.672 1 91.5 158 ASN B O 1
ATOM 2776 N N . GLU B 1 159 ? -3.426 26.781 9.086 1 93 159 GLU B N 1
ATOM 2777 C CA . GLU B 1 159 ? -3.902 27.328 7.812 1 93 159 GLU B CA 1
ATOM 2778 C C . GLU B 1 159 ? -2.842 27.188 6.723 1 93 159 GLU B C 1
ATOM 2780 O O . GLU B 1 159 ? -1.646 27.328 6.996 1 93 159 GLU B O 1
ATOM 2785 N N . ILE B 1 160 ? -3.344 27.031 5.547 1 92.31 160 ILE B N 1
ATOM 2786 C CA . ILE B 1 160 ? -2.447 26.797 4.418 1 92.31 160 ILE B CA 1
ATOM 2787 C C . ILE B 1 160 ? -1.541 28.016 4.227 1 92.31 160 ILE B C 1
ATOM 2789 O O . ILE B 1 160 ? -0.375 27.859 3.852 1 92.31 160 ILE B O 1
ATOM 2793 N N . SER B 1 161 ? -2.021 29.172 4.52 1 94.5 161 SER B N 1
ATOM 2794 C CA . SER B 1 161 ? -1.226 30.391 4.348 1 94.5 161 SER B CA 1
ATOM 2795 C C . SER B 1 161 ? -0.013 30.391 5.273 1 94.5 161 SER B C 1
ATOM 2797 O O . SER B 1 161 ? 1.072 30.828 4.883 1 94.5 161 SER B O 1
ATOM 2799 N N . LYS B 1 162 ? -0.21 29.906 6.477 1 96 162 LYS B N 1
ATOM 2800 C CA . LYS B 1 162 ? 0.884 29.828 7.438 1 96 162 LYS B CA 1
ATOM 2801 C C . LYS B 1 162 ? 1.916 28.781 7.02 1 96 162 LYS B C 1
ATOM 2803 O O . LYS B 1 162 ? 3.121 29.016 7.141 1 96 162 LYS B O 1
ATOM 2808 N N . ILE B 1 163 ? 1.466 27.719 6.496 1 96.06 163 ILE B N 1
ATOM 2809 C CA . ILE B 1 163 ? 2.338 26.656 6.004 1 96.06 163 ILE B CA 1
ATOM 2810 C C . ILE B 1 163 ? 3.15 27.172 4.816 1 96.06 163 ILE B C 1
ATOM 2812 O O . ILE B 1 163 ? 4.375 27.016 4.781 1 96.06 163 ILE B O 1
ATOM 2816 N N . ASN B 1 164 ? 2.451 27.828 3.947 1 94.81 164 ASN B N 1
ATOM 2817 C CA . ASN B 1 164 ? 3.125 28.391 2.777 1 94.81 164 ASN B CA 1
ATOM 2818 C C . ASN B 1 164 ? 4.172 29.422 3.174 1 94.81 164 ASN B C 1
ATOM 2820 O O . ASN B 1 164 ? 5.254 29.469 2.592 1 94.81 164 ASN B O 1
ATOM 2824 N N . SER B 1 165 ? 3.852 30.25 4.109 1 95.94 165 SER B N 1
ATOM 2825 C CA . SER B 1 165 ? 4.797 31.25 4.602 1 95.94 165 SER B CA 1
ATOM 2826 C C . SER B 1 165 ? 6.043 30.594 5.184 1 95.94 165 SER B C 1
ATOM 2828 O O . SER B 1 165 ? 7.164 31.031 4.914 1 95.94 165 SER B O 1
ATOM 2830 N N . PHE B 1 166 ? 5.832 29.578 5.945 1 96.19 166 PHE B N 1
ATOM 2831 C CA . PHE B 1 166 ? 6.949 28.844 6.527 1 96.19 166 PHE B CA 1
ATOM 2832 C C . PHE B 1 166 ? 7.848 28.281 5.438 1 96.19 166 PHE B C 1
ATOM 2834 O O . PHE B 1 166 ? 9.07 28.422 5.5 1 96.19 166 PHE B O 1
ATOM 2841 N N . ILE B 1 167 ? 7.203 27.656 4.418 1 94.44 167 ILE B N 1
ATOM 2842 C CA . ILE B 1 167 ? 7.949 27.031 3.33 1 94.44 167 ILE B CA 1
ATOM 2843 C C . ILE B 1 167 ? 8.75 28.094 2.576 1 94.44 167 ILE B C 1
ATOM 2845 O O . ILE B 1 167 ? 9.93 27.891 2.283 1 94.44 167 ILE B O 1
ATOM 2849 N N . LYS B 1 168 ? 8.141 29.172 2.348 1 94.56 168 LYS B N 1
ATOM 2850 C CA . LYS B 1 168 ? 8.797 30.281 1.637 1 94.56 168 LYS B CA 1
ATOM 2851 C C . LYS B 1 168 ? 9.984 30.812 2.43 1 94.56 168 LYS B C 1
ATOM 2853 O O . LYS B 1 168 ? 11.047 31.062 1.865 1 94.56 168 LYS B O 1
ATOM 2858 N N . LYS B 1 169 ? 9.812 30.953 3.684 1 94.56 169 LYS B N 1
ATOM 2859 C CA . LYS B 1 169 ? 10.852 31.5 4.555 1 94.56 169 LYS B CA 1
ATOM 2860 C C . LYS B 1 169 ? 12.047 30.562 4.637 1 94.56 169 LYS B C 1
ATOM 2862 O O . LYS B 1 169 ? 13.18 31 4.832 1 94.56 169 LYS B O 1
ATOM 2867 N N . ASN B 1 170 ? 11.789 29.25 4.449 1 94.5 170 ASN B N 1
ATOM 2868 C CA . ASN B 1 170 ? 12.844 28.25 4.617 1 94.5 170 ASN B CA 1
ATOM 2869 C C . ASN B 1 170 ? 13.234 27.609 3.289 1 94.5 170 ASN B C 1
ATOM 2871 O O . ASN B 1 170 ? 13.766 26.5 3.262 1 94.5 170 ASN B O 1
ATOM 2875 N N . LYS B 1 171 ? 12.891 28.203 2.197 1 91.12 171 LYS B N 1
ATOM 2876 C CA . LYS B 1 171 ? 13.078 27.641 0.861 1 91.12 171 LYS B CA 1
ATOM 2877 C C . LYS B 1 171 ? 14.539 27.281 0.619 1 91.12 171 LYS B C 1
ATOM 2879 O O . LYS B 1 171 ? 14.836 26.328 -0.112 1 91.12 171 LYS B O 1
ATOM 2884 N N . ASN B 1 172 ? 15.461 27.984 1.291 1 90.5 172 ASN B N 1
ATOM 2885 C CA . ASN B 1 172 ? 16.891 27.766 1.09 1 90.5 172 ASN B CA 1
ATOM 2886 C C . ASN B 1 172 ? 17.375 26.516 1.801 1 90.5 172 ASN B C 1
ATOM 2888 O O . ASN B 1 172 ? 18.406 25.938 1.438 1 90.5 172 ASN B O 1
ATOM 2892 N N . VAL B 1 173 ? 16.641 26.094 2.785 1 91 173 VAL B N 1
ATOM 2893 C CA . VAL B 1 173 ? 17.078 24.953 3.576 1 91 173 VAL B CA 1
ATOM 2894 C C . VAL B 1 173 ? 16.25 23.719 3.207 1 91 173 VAL B C 1
ATOM 2896 O O . VAL B 1 173 ? 16.734 22.594 3.316 1 91 173 VAL B O 1
ATOM 2899 N N . ILE B 1 174 ? 15.102 23.938 2.801 1 94.69 174 ILE B N 1
ATOM 2900 C CA . ILE B 1 174 ? 14.227 22.844 2.398 1 94.69 174 ILE B CA 1
ATOM 2901 C C . ILE B 1 174 ? 14.594 22.375 0.992 1 94.69 174 ILE B C 1
ATOM 2903 O O . ILE B 1 174 ? 14.188 22.984 0.003 1 94.69 174 ILE B O 1
ATOM 2907 N N . LYS B 1 175 ? 15.25 21.312 0.961 1 93.12 175 LYS B N 1
ATOM 2908 C CA . LYS B 1 175 ? 15.695 20.812 -0.331 1 93.12 175 LYS B CA 1
ATOM 2909 C C . LYS B 1 175 ? 14.93 19.547 -0.717 1 93.12 175 LYS B C 1
ATOM 2911 O O . LYS B 1 175 ? 14.523 18.766 0.151 1 93.12 175 LYS B O 1
ATOM 2916 N N . LYS B 1 176 ? 14.805 19.422 -2.023 1 94.44 176 LYS B N 1
ATOM 2917 C CA . LYS B 1 176 ? 14.172 18.203 -2.527 1 94.44 176 LYS B CA 1
ATOM 2918 C C . LYS B 1 176 ? 15.055 16.984 -2.287 1 94.44 176 LYS B C 1
ATOM 2920 O O . LYS B 1 176 ? 16.266 17.047 -2.514 1 94.44 176 LYS B O 1
ATOM 2925 N N . LEU B 1 177 ? 14.461 16 -1.769 1 93.62 177 LEU B N 1
ATOM 2926 C CA . LEU B 1 177 ? 15.18 14.773 -1.486 1 93.62 177 LEU B CA 1
ATOM 2927 C C . LEU B 1 177 ? 15.203 13.859 -2.709 1 93.62 177 LEU B C 1
ATOM 2929 O O . LEU B 1 177 ? 14.242 13.844 -3.49 1 93.62 177 LEU B O 1
#